Protein AF-A0A914D9V4-F1 (afdb_monomer)

pLDDT: mean 85.48, std 12.72, range [41.47, 98.19]

Organism: NCBI:txid290746

Foldseek 3Di:
DDPPPQDPVNVQVVQLVCVVVVQWDWDAPDDDNGDDPVTDIDGDDPPLQQALLADDDQDAAPDELQVLLVQLLVLLVVVQVQAADPQQLDGNLVSQPPDPSNVVNSNSLNCQLHHDLPPDDLQSLLLVLLSCLQVLLSVLCSVVNDDPDPVSLVCQQPRHWGRGSNDTDGSCCSVCPAQQLQHDDVPRPHTSDDPPRPCNVRHNHNHDPCSQLRHDPSDSPGHRHHHGDSDDDPDPDDPDDDDPPDD

InterPro domains:
  IPR006869 Domain of unknown function DUF547 [PF04784] (119-229)

Solvent-accessible surface area (backbone atoms only — not comparable to full-atom values): 14583 Å² total; per-residue (Å²): 134,86,78,81,78,74,50,69,70,57,52,50,51,52,47,32,52,35,44,77,69,58,40,32,48,82,68,38,95,75,81,70,98,66,68,57,90,95,54,47,66,47,74,52,64,92,80,44,82,62,31,81,33,64,85,52,82,91,47,79,58,71,34,59,52,68,64,48,41,54,53,48,35,55,40,51,48,58,33,46,74,71,29,38,43,96,79,27,70,47,72,49,63,85,61,47,86,84,30,68,43,49,54,50,42,60,59,53,47,16,52,35,28,14,24,38,68,86,87,62,56,69,55,57,49,51,26,42,52,48,41,49,47,41,49,47,49,51,52,48,36,63,76,74,41,79,68,88,43,73,65,52,44,48,43,53,34,67,50,36,31,37,40,45,50,76,38,81,38,22,55,44,39,45,49,29,18,27,44,40,35,40,36,61,50,93,90,50,95,56,47,67,60,60,98,86,40,87,63,62,87,66,33,33,78,90,21,53,90,62,47,73,61,58,44,48,80,89,48,99,84,42,34,48,65,69,76,49,66,75,72,79,76,82,73,82,78,76,80,74,75,76,78,78,81,88,126

Structure (mmCIF, N/CA/C/O backbone):
data_AF-A0A914D9V4-F1
#
_entry.id   AF-A0A914D9V4-F1
#
loop_
_atom_site.group_PDB
_atom_site.id
_atom_site.type_symbol
_atom_site.label_atom_id
_atom_site.label_alt_id
_atom_site.label_comp_id
_atom_site.label_asym_id
_atom_site.label_entity_id
_atom_site.label_seq_id
_atom_site.pdbx_PDB_ins_code
_atom_site.Cartn_x
_atom_site.Cartn_y
_atom_site.Cartn_z
_atom_site.occupancy
_atom_site.B_iso_or_equiv
_atom_site.auth_seq_id
_atom_site.auth_comp_id
_atom_site.auth_asym_id
_atom_site.auth_atom_id
_atom_site.pdbx_PDB_model_num
ATOM 1 N N . MET A 1 1 ? 36.143 -26.764 -0.585 1.00 41.47 1 MET A N 1
ATOM 2 C CA . MET A 1 1 ? 34.964 -26.845 -1.477 1.00 41.47 1 MET A CA 1
ATOM 3 C C . MET A 1 1 ? 35.461 -27.094 -2.889 1.00 41.47 1 MET A C 1
ATOM 5 O O . MET A 1 1 ? 36.208 -26.269 -3.391 1.00 41.47 1 MET A O 1
ATOM 9 N N . LYS A 1 2 ? 35.140 -28.241 -3.498 1.00 44.94 2 LYS A N 1
ATOM 10 C CA . LYS A 1 2 ? 35.404 -28.461 -4.927 1.00 44.94 2 LYS A CA 1
ATOM 11 C C . LYS A 1 2 ? 34.352 -27.669 -5.705 1.00 44.94 2 LYS A C 1
ATOM 13 O O . LYS A 1 2 ? 33.172 -27.979 -5.591 1.00 44.94 2 LYS A O 1
ATOM 18 N N . GLU A 1 3 ? 34.763 -26.636 -6.434 1.00 50.06 3 GLU A N 1
ATOM 19 C CA . GLU A 1 3 ? 33.900 -25.993 -7.426 1.00 50.06 3 GLU A CA 1
ATOM 20 C C . GLU A 1 3 ? 33.533 -27.038 -8.481 1.00 50.06 3 GLU A C 1
ATOM 22 O O . GLU A 1 3 ? 34.400 -27.528 -9.209 1.00 50.06 3 GLU A O 1
ATOM 27 N N . ASN A 1 4 ? 32.254 -27.407 -8.553 1.00 57.06 4 ASN A N 1
ATOM 28 C CA . ASN A 1 4 ? 31.741 -28.156 -9.693 1.00 57.06 4 ASN A CA 1
ATOM 29 C C . ASN A 1 4 ? 31.801 -27.227 -10.909 1.00 57.06 4 ASN A C 1
ATOM 31 O O . ASN A 1 4 ? 30.900 -26.423 -11.138 1.00 57.06 4 ASN A O 1
ATOM 35 N N . LYS A 1 5 ? 32.895 -27.310 -11.669 1.00 63.72 5 LYS A N 1
ATOM 36 C CA . LYS A 1 5 ? 33.044 -26.618 -12.950 1.00 63.72 5 LYS A CA 1
ATOM 37 C C . LYS A 1 5 ? 32.107 -27.275 -13.959 1.00 63.72 5 LYS A C 1
ATOM 39 O O . LYS A 1 5 ? 32.484 -28.236 -14.627 1.00 63.72 5 LYS A O 1
ATOM 44 N N . VAL A 1 6 ? 30.875 -26.779 -14.036 1.00 72.19 6 VAL A N 1
ATOM 45 C CA . VAL A 1 6 ? 29.954 -27.112 -15.127 1.00 72.19 6 VAL A CA 1
ATOM 46 C C . VAL A 1 6 ? 30.625 -26.674 -16.426 1.00 72.19 6 VAL A C 1
ATOM 48 O O . VAL A 1 6 ? 31.063 -25.528 -16.547 1.00 72.19 6 VAL A O 1
ATOM 51 N N . LYS A 1 7 ? 30.781 -27.592 -17.383 1.00 85.06 7 LYS A N 1
ATOM 52 C CA . LYS A 1 7 ? 31.382 -27.248 -18.673 1.00 85.06 7 LYS A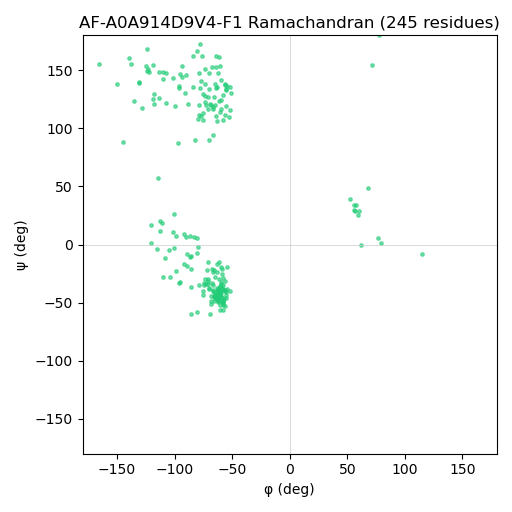 CA 1
ATOM 53 C C . LYS A 1 7 ? 30.407 -26.361 -19.440 1.00 85.06 7 LYS A C 1
ATOM 55 O O . LYS A 1 7 ? 29.198 -26.545 -19.353 1.00 85.06 7 LYS A O 1
ATOM 60 N N . HIS A 1 8 ? 30.931 -25.437 -20.241 1.00 82.25 8 HIS A N 1
ATOM 61 C CA . HIS A 1 8 ? 30.112 -24.510 -21.029 1.00 82.25 8 HIS A CA 1
ATOM 62 C C . HIS A 1 8 ? 29.042 -25.231 -21.873 1.00 82.25 8 HIS A C 1
ATOM 64 O O . HIS A 1 8 ? 27.900 -24.795 -21.925 1.00 82.25 8 HIS A O 1
ATOM 70 N N . ALA A 1 9 ? 29.381 -26.377 -22.475 1.00 84.62 9 ALA A N 1
ATOM 71 C CA . ALA A 1 9 ? 28.431 -27.186 -23.243 1.00 84.62 9 ALA A CA 1
ATOM 72 C C . ALA A 1 9 ? 27.261 -27.714 -22.391 1.00 84.62 9 ALA A C 1
ATOM 74 O O . ALA A 1 9 ? 26.115 -27.692 -22.836 1.00 84.62 9 ALA A O 1
ATOM 75 N N . ASP A 1 10 ? 27.539 -28.126 -21.153 1.00 87.50 10 ASP A N 1
ATOM 76 C CA . ASP A 1 10 ? 26.520 -28.614 -20.222 1.00 87.50 10 ASP A CA 1
ATOM 77 C C . ASP A 1 10 ? 25.612 -27.463 -19.762 1.00 87.50 10 ASP A C 1
ATOM 79 O O . ASP A 1 10 ? 24.398 -27.632 -19.669 1.00 87.50 10 ASP A O 1
ATOM 83 N N . ALA A 1 11 ? 26.179 -26.268 -19.550 1.00 84.81 11 ALA A N 1
ATOM 84 C CA . ALA A 1 11 ? 25.421 -25.061 -19.221 1.00 84.81 11 ALA A CA 1
ATOM 85 C C . ALA A 1 11 ? 24.513 -24.606 -20.379 1.00 84.81 11 ALA A C 1
ATOM 87 O O . ALA A 1 11 ? 23.362 -24.251 -20.145 1.00 84.81 11 ALA A O 1
ATOM 88 N N . MET A 1 12 ? 24.992 -24.676 -21.627 1.00 89.69 12 MET A N 1
ATOM 89 C CA . MET A 1 12 ? 24.183 -24.372 -22.817 1.00 89.69 12 MET A CA 1
ATOM 90 C C . MET A 1 12 ? 23.023 -25.354 -22.979 1.00 89.69 12 MET A C 1
ATOM 92 O O . MET A 1 12 ? 21.897 -24.939 -23.249 1.00 89.69 12 MET A O 1
ATOM 96 N N . LYS A 1 13 ? 23.278 -26.652 -22.769 1.00 90.81 13 LYS A N 1
ATOM 97 C CA . LYS A 1 13 ? 22.237 -27.685 -22.805 1.00 90.81 13 LYS A CA 1
ATOM 98 C C . LYS A 1 13 ? 21.202 -27.471 -21.702 1.00 90.81 13 LYS A C 1
ATOM 100 O O . LYS A 1 13 ? 20.009 -27.536 -21.969 1.00 90.81 13 LYS A O 1
ATOM 105 N N . MET A 1 14 ? 21.649 -27.161 -20.486 1.00 87.50 14 MET A N 1
ATOM 106 C CA . MET A 1 14 ? 20.758 -26.847 -19.370 1.00 87.50 14 MET A CA 1
ATOM 107 C C . MET A 1 14 ? 19.909 -25.602 -19.661 1.00 87.50 14 MET A C 1
ATOM 109 O O . MET A 1 14 ? 18.705 -25.631 -19.439 1.00 87.50 14 MET A O 1
ATOM 113 N N . GLY A 1 15 ? 20.502 -24.540 -20.214 1.00 87.31 15 GLY A N 1
ATOM 114 C CA . GLY A 1 15 ? 19.773 -23.343 -20.639 1.00 87.31 15 GLY A CA 1
ATOM 115 C C . GLY A 1 15 ? 18.709 -23.642 -21.699 1.00 87.31 15 GLY A C 1
ATOM 116 O O . GLY A 1 15 ? 17.587 -23.155 -21.588 1.00 87.31 15 GLY A O 1
ATOM 117 N N . GLN A 1 16 ? 19.023 -24.503 -22.674 1.00 91.00 16 GLN A N 1
ATOM 118 C CA . GLN A 1 16 ? 18.049 -24.970 -23.664 1.00 91.00 16 GLN A CA 1
ATOM 119 C C . GLN A 1 16 ? 16.906 -25.750 -23.010 1.00 91.00 16 GLN A C 1
ATOM 121 O O . GLN A 1 16 ? 15.745 -25.432 -23.242 1.00 91.00 16 GLN A O 1
ATOM 126 N N . GLU A 1 17 ? 17.218 -26.712 -22.138 1.00 88.75 17 GLU A N 1
ATOM 127 C CA . GLU A 1 17 ? 16.202 -27.490 -21.423 1.00 88.75 17 GLU A CA 1
ATOM 128 C C . GLU A 1 17 ? 15.288 -26.602 -20.561 1.00 88.75 17 GLU A C 1
ATOM 130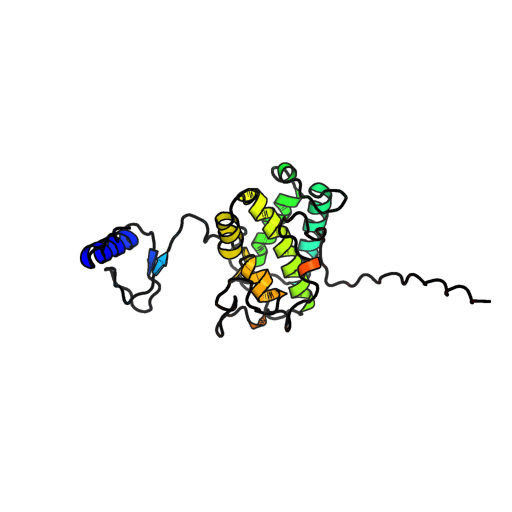 O O . GLU A 1 17 ? 14.107 -26.908 -20.411 1.00 88.75 17 GLU A O 1
ATOM 135 N N . PHE A 1 18 ? 15.803 -25.499 -20.007 1.00 83.56 18 PHE A N 1
ATOM 136 C CA . PHE A 1 18 ? 15.014 -24.515 -19.258 1.00 83.56 18 PHE A CA 1
ATOM 137 C C . PHE A 1 18 ? 14.010 -23.765 -20.141 1.00 83.56 18 PHE A C 1
ATOM 139 O O . PHE A 1 18 ? 12.875 -23.549 -19.711 1.00 83.56 18 PHE A O 1
ATOM 146 N N . ILE A 1 19 ? 14.402 -23.393 -21.365 1.00 81.94 19 ILE A N 1
ATOM 147 C CA . ILE A 1 19 ? 13.487 -22.786 -22.342 1.00 81.94 19 ILE A CA 1
ATOM 148 C C . ILE A 1 19 ? 12.452 -23.818 -22.800 1.00 81.94 19 ILE A C 1
ATOM 150 O O . ILE A 1 19 ? 11.257 -23.539 -22.753 1.00 81.94 19 ILE A O 1
ATOM 154 N N . ASP A 1 20 ? 12.889 -25.020 -23.184 1.00 81.38 20 ASP A N 1
ATOM 155 C CA . ASP A 1 20 ? 12.013 -26.073 -23.715 1.00 81.38 20 ASP A CA 1
ATOM 156 C C . ASP A 1 20 ? 10.948 -26.490 -22.689 1.00 81.38 20 ASP A C 1
ATOM 158 O O . ASP A 1 20 ? 9.787 -26.727 -23.028 1.00 81.38 20 ASP A O 1
ATOM 162 N N . LYS A 1 21 ? 11.316 -26.523 -21.403 1.00 78.69 21 LYS A N 1
ATOM 163 C CA . LYS A 1 21 ? 10.403 -26.807 -20.284 1.00 78.69 21 LYS A CA 1
ATOM 164 C C . LYS A 1 21 ? 9.607 -25.587 -19.808 1.00 78.69 21 LYS A C 1
ATOM 166 O O . LYS A 1 21 ? 8.887 -25.698 -18.824 1.00 78.69 21 LYS A O 1
ATOM 171 N N . HIS A 1 22 ? 9.704 -24.451 -20.500 1.00 72.12 22 HIS A N 1
ATOM 172 C CA . HIS A 1 22 ? 8.958 -23.223 -20.213 1.00 72.12 22 HIS A CA 1
ATOM 173 C C . HIS A 1 22 ? 9.225 -22.642 -18.809 1.00 72.12 22 HIS A C 1
ATOM 175 O O . HIS A 1 22 ? 8.381 -21.949 -18.248 1.00 72.12 22 HIS A O 1
ATOM 181 N N . PHE A 1 23 ? 10.417 -22.869 -18.247 1.00 71.44 23 PHE A N 1
ATOM 182 C CA . PHE A 1 23 ? 10.849 -22.232 -16.995 1.00 71.44 23 PHE A CA 1
ATOM 183 C C . PHE A 1 23 ? 11.366 -20.805 -17.201 1.00 71.44 23 PHE A C 1
ATOM 185 O O . PHE A 1 23 ? 11.659 -20.110 -16.229 1.00 71.44 23 PHE A O 1
ATOM 192 N N . ALA A 1 24 ? 11.517 -20.352 -18.447 1.00 72.56 24 ALA A N 1
ATOM 193 C CA . ALA A 1 24 ? 11.932 -18.995 -18.764 1.00 72.56 24 ALA A CA 1
ATOM 194 C C . ALA A 1 24 ? 11.343 -18.525 -20.101 1.00 72.56 24 ALA A C 1
ATOM 196 O O . ALA A 1 24 ? 11.352 -19.265 -21.082 1.00 72.56 24 ALA A O 1
ATOM 197 N N . LEU A 1 25 ? 10.872 -17.278 -20.153 1.00 78.50 25 LEU A N 1
ATOM 198 C CA . LEU A 1 25 ? 10.418 -16.618 -21.374 1.00 78.50 25 LEU A CA 1
ATOM 199 C C . LEU A 1 25 ? 11.539 -15.757 -21.952 1.00 78.50 25 LEU A C 1
ATOM 201 O O . LEU A 1 25 ? 12.168 -14.988 -21.228 1.00 78.50 25 LEU A O 1
ATOM 205 N N . GLN A 1 26 ? 11.759 -15.834 -23.259 1.00 84.25 26 GLN A N 1
ATOM 206 C CA . GLN A 1 26 ? 12.696 -14.952 -23.945 1.00 84.25 26 GLN A CA 1
ATOM 207 C C . GLN A 1 26 ? 12.141 -13.520 -24.018 1.00 84.25 26 GLN A C 1
ATOM 209 O O . GLN A 1 26 ? 11.026 -13.306 -24.483 1.00 84.25 26 GLN A O 1
ATOM 214 N N . THR A 1 27 ? 12.919 -12.538 -23.559 1.00 80.06 27 THR A N 1
ATOM 215 C CA . THR A 1 27 ? 12.523 -11.116 -23.497 1.00 80.06 27 THR A CA 1
ATOM 216 C C . THR A 1 27 ? 13.440 -10.193 -24.304 1.00 80.06 27 THR A C 1
ATOM 218 O O . THR A 1 27 ? 13.238 -8.978 -24.332 1.00 80.06 27 THR A O 1
ATOM 221 N N . SER A 1 28 ? 14.454 -10.744 -24.977 1.00 83.31 28 SER A N 1
ATOM 222 C CA . SER A 1 28 ? 15.335 -9.994 -25.875 1.00 83.31 28 SER A CA 1
ATOM 223 C C . SER A 1 28 ? 14.609 -9.495 -27.129 1.00 83.31 28 SER A C 1
ATOM 225 O O . SER A 1 28 ? 13.679 -10.122 -27.620 1.00 83.31 28 SER A O 1
ATOM 227 N N . ARG A 1 29 ? 15.091 -8.384 -27.708 1.00 77.12 29 ARG A N 1
ATOM 228 C CA . ARG A 1 29 ? 14.582 -7.839 -28.983 1.00 77.12 29 ARG A CA 1
ATOM 229 C C . ARG A 1 29 ? 14.650 -8.865 -30.122 1.00 77.12 29 ARG A C 1
ATOM 231 O O . ARG A 1 29 ? 13.728 -8.958 -30.927 1.00 77.12 29 ARG A O 1
ATOM 238 N N . GLU A 1 30 ? 15.734 -9.634 -30.170 1.00 77.19 30 GLU A N 1
ATOM 239 C CA . GLU A 1 30 ? 15.903 -10.747 -31.103 1.00 77.19 30 GLU A CA 1
ATOM 240 C C . GLU A 1 30 ? 15.395 -12.049 -30.483 1.00 77.19 30 GLU A C 1
ATOM 242 O O . GLU A 1 30 ? 15.761 -12.390 -29.355 1.00 77.19 30 GLU A O 1
ATOM 247 N N . HIS A 1 31 ? 14.567 -12.775 -31.235 1.00 77.06 31 HIS A N 1
ATOM 248 C CA . HIS A 1 31 ? 13.974 -14.047 -30.828 1.00 77.06 31 HIS A CA 1
ATOM 249 C C . HIS A 1 31 ? 14.622 -15.199 -31.592 1.00 77.06 31 HIS A C 1
ATOM 251 O O . HIS A 1 31 ? 15.024 -15.037 -32.744 1.00 77.06 31 HIS A O 1
ATOM 257 N N . GLY A 1 32 ? 14.738 -16.370 -30.969 1.00 81.75 32 GLY A N 1
ATOM 258 C CA . GLY A 1 32 ? 15.275 -17.530 -31.667 1.00 81.75 32 GLY A CA 1
ATOM 259 C C . GLY A 1 32 ? 15.017 -18.839 -30.929 1.00 81.75 32 GLY A C 1
ATOM 260 O O . GLY A 1 32 ? 14.868 -18.828 -29.713 1.00 81.75 32 GLY A O 1
ATOM 261 N N . PRO A 1 33 ? 14.998 -19.968 -31.655 1.00 80.62 33 PRO A N 1
ATOM 262 C CA . PRO A 1 33 ? 14.585 -21.259 -31.101 1.00 80.62 33 PRO A CA 1
ATOM 263 C C . PRO A 1 33 ? 15.606 -21.869 -30.129 1.00 80.62 33 PRO A C 1
ATOM 265 O O . PRO A 1 33 ? 15.249 -22.705 -29.307 1.00 80.62 33 PRO A O 1
ATOM 268 N N . ALA A 1 34 ? 16.875 -21.459 -30.217 1.00 86.69 34 ALA A N 1
ATOM 269 C CA . ALA A 1 34 ? 17.943 -21.969 -29.364 1.00 86.69 34 ALA A CA 1
ATOM 270 C C . ALA A 1 34 ? 18.294 -20.999 -28.226 1.00 86.69 34 ALA A C 1
ATOM 272 O O . ALA A 1 34 ? 18.353 -19.787 -28.454 1.00 86.69 34 ALA A O 1
ATOM 273 N N . PHE A 1 35 ? 18.608 -21.530 -27.044 1.00 87.88 35 PHE A N 1
ATOM 274 C CA . PHE A 1 35 ? 19.213 -20.796 -25.940 1.00 87.88 35 PHE A CA 1
ATOM 275 C C . PHE A 1 35 ? 20.534 -20.177 -26.396 1.00 87.88 35 PHE A C 1
ATOM 277 O O . PHE A 1 35 ? 21.417 -20.834 -26.947 1.00 87.88 35 PHE A O 1
ATOM 284 N N . SER A 1 36 ? 20.662 -18.885 -26.141 1.00 89.19 36 SER A N 1
ATOM 285 C CA . SER A 1 36 ? 21.885 -18.114 -26.329 1.00 89.19 36 SER A CA 1
ATOM 286 C C . SER A 1 36 ? 22.168 -17.297 -25.078 1.00 89.19 36 SER A C 1
ATOM 288 O O . SER A 1 36 ? 21.245 -16.731 -24.489 1.00 89.19 36 SER A O 1
ATOM 290 N N . VAL A 1 37 ? 23.449 -17.231 -24.714 1.00 86.69 37 VAL A N 1
ATOM 291 C CA . VAL A 1 37 ? 23.979 -16.443 -23.592 1.00 86.69 37 VAL A CA 1
ATOM 292 C C . VAL A 1 37 ? 23.872 -14.935 -23.815 1.00 86.69 37 VAL A C 1
ATOM 294 O O . VAL A 1 37 ? 23.842 -14.184 -22.846 1.00 86.69 37 VAL A O 1
ATOM 297 N N . ASP A 1 38 ? 23.746 -14.492 -25.066 1.00 87.25 38 ASP A N 1
ATOM 298 C CA . ASP A 1 38 ? 23.669 -13.071 -25.430 1.00 87.25 38 ASP A CA 1
ATOM 299 C C . ASP A 1 38 ? 22.234 -12.521 -25.371 1.00 87.25 38 ASP A C 1
ATOM 301 O O . ASP A 1 38 ? 21.953 -11.404 -25.809 1.00 87.25 38 ASP A O 1
ATOM 305 N N . ARG A 1 39 ? 21.291 -13.321 -24.865 1.00 87.75 39 ARG A N 1
ATOM 306 C CA . ARG A 1 39 ? 19.863 -13.008 -24.844 1.00 87.75 39 ARG A CA 1
ATOM 307 C C . ARG A 1 39 ? 19.328 -12.940 -23.423 1.00 87.75 39 ARG A C 1
ATOM 309 O O . ARG A 1 39 ? 19.844 -13.570 -22.504 1.00 87.75 39 ARG A O 1
ATOM 316 N N . TYR A 1 40 ? 18.250 -12.182 -23.266 1.00 84.00 40 TYR A N 1
ATOM 317 C CA . TYR A 1 40 ? 17.579 -11.996 -21.989 1.00 84.00 40 TYR A CA 1
ATOM 318 C C . TYR A 1 40 ? 16.407 -12.959 -21.856 1.00 84.00 40 TYR A C 1
ATOM 320 O O . TYR A 1 40 ? 15.619 -13.126 -22.791 1.00 84.00 40 TYR A O 1
ATOM 328 N N . TYR A 1 41 ? 16.296 -13.559 -20.674 1.00 83.88 41 TYR A N 1
ATOM 329 C CA . TYR A 1 41 ? 15.203 -14.447 -20.314 1.00 83.88 41 TYR A CA 1
ATOM 330 C C . TYR A 1 41 ? 14.640 -14.038 -18.960 1.00 83.88 41 TYR A C 1
ATOM 332 O O . TYR A 1 41 ? 15.381 -13.708 -18.034 1.00 83.88 41 TYR A O 1
ATOM 340 N N . GLN A 1 42 ? 13.322 -14.074 -18.847 1.00 78.06 42 GLN A N 1
ATOM 341 C CA . GLN A 1 42 ? 12.604 -13.898 -17.600 1.00 78.06 42 GLN A CA 1
ATOM 342 C C . GLN A 1 42 ? 12.219 -15.272 -17.062 1.00 78.06 42 GLN A C 1
ATOM 344 O O . GLN A 1 42 ? 11.483 -15.998 -17.725 1.00 78.06 42 GLN A O 1
ATOM 349 N N . LEU A 1 43 ? 12.700 -15.626 -15.870 1.00 76.94 43 LEU A N 1
ATOM 350 C CA . LEU A 1 43 ? 12.324 -16.876 -15.211 1.00 76.94 43 LEU A CA 1
ATOM 351 C C . LEU A 1 43 ? 10.828 -16.878 -14.874 1.00 76.94 43 LEU A C 1
ATOM 353 O O . LEU A 1 43 ? 10.289 -15.901 -14.350 1.00 76.94 43 LEU A O 1
ATOM 357 N N . ILE A 1 44 ? 10.180 -17.996 -15.175 1.00 58.62 44 ILE A N 1
ATOM 358 C CA . ILE A 1 44 ? 8.805 -18.306 -14.812 1.00 58.62 44 ILE A CA 1
ATOM 359 C C . ILE A 1 44 ? 8.895 -19.169 -13.550 1.00 58.62 44 ILE A C 1
ATOM 361 O O . ILE A 1 44 ? 8.997 -20.390 -13.616 1.00 58.62 44 ILE A O 1
ATOM 365 N N . GLU A 1 45 ? 8.945 -18.522 -12.385 1.00 55.72 45 GLU A N 1
ATOM 366 C CA . GLU A 1 45 ? 8.732 -19.213 -11.109 1.00 55.72 45 GLU A CA 1
ATOM 367 C C . GLU A 1 45 ? 7.238 -19.533 -10.963 1.00 55.72 45 GLU A C 1
ATOM 369 O O . GLU A 1 45 ? 6.401 -18.680 -11.277 1.00 55.72 45 GLU A O 1
ATOM 374 N N . GLU A 1 46 ? 6.905 -20.739 -10.483 1.00 49.59 46 GLU A N 1
ATOM 375 C CA . GLU A 1 46 ? 5.529 -21.114 -10.142 1.00 49.59 46 GLU A CA 1
ATOM 376 C C . GLU A 1 46 ? 4.918 -20.066 -9.189 1.00 49.59 46 GLU A C 1
ATOM 378 O O . GLU A 1 46 ? 5.322 -19.893 -8.041 1.00 49.59 46 GLU A O 1
ATOM 383 N N . ASP A 1 47 ? 3.968 -19.324 -9.755 1.00 48.41 47 ASP A N 1
ATOM 384 C CA . ASP A 1 47 ? 2.889 -18.552 -9.140 1.00 48.41 47 ASP A CA 1
ATOM 385 C C . ASP A 1 47 ? 3.219 -17.444 -8.115 1.00 48.41 47 ASP A C 1
ATOM 387 O O . ASP A 1 47 ? 2.457 -17.161 -7.190 1.00 48.41 47 ASP A O 1
ATOM 391 N N . HIS A 1 48 ? 4.345 -16.744 -8.287 1.00 51.44 48 HIS A N 1
ATOM 392 C CA . HIS A 1 48 ? 4.638 -15.504 -7.535 1.00 51.44 48 HIS A CA 1
ATOM 393 C C . HIS A 1 48 ? 4.732 -14.243 -8.407 1.00 51.44 48 HIS A C 1
ATOM 395 O O . HIS A 1 48 ? 4.867 -13.130 -7.897 1.00 51.44 48 HIS A O 1
ATOM 401 N N . THR A 1 49 ? 4.617 -14.392 -9.729 1.00 58.09 49 THR A N 1
ATOM 402 C CA . THR A 1 49 ? 4.489 -13.258 -10.659 1.00 58.09 49 THR A CA 1
ATOM 403 C C . THR A 1 49 ? 3.043 -12.792 -10.810 1.00 58.09 49 THR A C 1
ATOM 405 O O . THR A 1 49 ? 2.811 -11.642 -11.195 1.00 58.09 49 THR A O 1
ATOM 408 N N . ILE A 1 50 ? 2.068 -13.649 -10.479 1.00 82.94 50 ILE A N 1
ATOM 409 C CA . ILE A 1 50 ? 0.658 -13.276 -10.488 1.00 82.94 50 ILE A CA 1
ATOM 410 C C . ILE A 1 50 ? 0.405 -12.355 -9.287 1.00 82.94 50 ILE A C 1
ATOM 412 O O . ILE A 1 50 ? 0.648 -12.739 -8.141 1.00 82.94 50 ILE A O 1
ATOM 416 N N . PRO A 1 51 ? -0.052 -11.112 -9.513 1.00 91.19 51 PRO A N 1
ATOM 417 C CA . PRO A 1 51 ? -0.345 -10.207 -8.418 1.00 91.19 51 PRO A CA 1
ATOM 418 C C . PRO A 1 51 ? -1.503 -10.763 -7.585 1.00 91.19 51 PRO A C 1
ATOM 420 O O . PRO A 1 51 ? -2.511 -11.194 -8.134 1.00 91.19 51 PRO A O 1
ATOM 423 N N . LEU A 1 52 ? -1.411 -10.686 -6.260 1.00 93.69 52 LEU A N 1
ATOM 424 C CA . LEU A 1 52 ? -2.413 -11.232 -5.332 1.00 93.69 52 LEU A CA 1
ATOM 425 C C . LEU A 1 52 ? -3.820 -10.625 -5.504 1.00 93.69 52 LEU A C 1
ATOM 427 O O . LEU A 1 52 ? -4.807 -11.202 -5.062 1.00 93.69 52 LEU A O 1
ATOM 431 N N . ASN A 1 53 ? -3.931 -9.452 -6.131 1.00 95.06 53 ASN A N 1
ATOM 432 C CA . ASN A 1 53 ? -5.202 -8.818 -6.487 1.00 95.06 53 ASN A CA 1
ATOM 433 C C . ASN A 1 53 ? -5.580 -9.010 -7.970 1.00 95.06 53 ASN A C 1
ATOM 435 O O . ASN A 1 53 ? -6.283 -8.176 -8.542 1.00 95.06 53 ASN A O 1
ATOM 439 N N . HIS A 1 54 ? -5.107 -10.075 -8.620 1.00 89.12 54 HIS A N 1
ATOM 440 C CA . HIS A 1 54 ? -5.506 -10.407 -9.987 1.00 89.12 54 HIS A CA 1
ATOM 441 C C . HIS A 1 54 ? -7.021 -10.675 -10.107 1.00 89.12 54 HIS A C 1
ATOM 443 O O . HIS A 1 54 ? -7.728 -10.945 -9.135 1.00 89.12 54 HIS A O 1
ATOM 449 N N . GLY A 1 55 ? -7.536 -10.608 -11.339 1.00 81.56 55 GLY A N 1
ATOM 450 C CA . GLY A 1 55 ? -8.918 -10.987 -11.662 1.00 81.56 55 GLY A CA 1
ATOM 451 C C . GLY A 1 55 ? -9.819 -9.848 -12.142 1.00 81.56 55 GLY A C 1
ATOM 452 O O . GLY A 1 55 ? -10.917 -10.117 -12.626 1.00 81.56 55 GLY A O 1
ATOM 453 N N . ALA A 1 56 ? -9.376 -8.589 -12.085 1.00 79.12 56 ALA A N 1
ATOM 454 C CA . ALA A 1 56 ? -10.046 -7.518 -12.822 1.00 79.12 56 ALA A CA 1
ATOM 455 C C . ALA A 1 56 ? -9.689 -7.576 -14.315 1.00 79.12 56 ALA A C 1
ATOM 457 O O . ALA A 1 56 ? -8.535 -7.794 -14.686 1.00 79.12 56 ALA A O 1
ATOM 458 N N . LYS A 1 57 ? -10.671 -7.313 -15.188 1.00 80.44 57 LYS A N 1
ATOM 459 C CA . LYS A 1 57 ? -10.390 -7.043 -16.605 1.00 80.44 57 LYS A CA 1
ATOM 460 C C . LYS A 1 57 ? -9.610 -5.732 -16.698 1.00 80.44 57 LYS A C 1
ATOM 462 O O . LYS A 1 57 ? -10.069 -4.718 -16.168 1.00 80.44 57 LYS A O 1
ATOM 467 N N . HIS A 1 58 ? -8.460 -5.752 -17.368 1.00 77.19 58 HIS A N 1
ATOM 468 C CA . HIS A 1 58 ? -7.643 -4.554 -17.530 1.00 77.19 58 HIS A CA 1
ATOM 469 C C . HIS A 1 58 ? -8.385 -3.507 -18.373 1.00 77.19 58 HIS A C 1
ATOM 471 O O . HIS A 1 58 ? -8.790 -3.769 -19.506 1.00 77.19 58 HIS A O 1
ATOM 477 N N . ARG A 1 59 ? -8.609 -2.340 -17.773 1.00 82.75 59 ARG A N 1
ATOM 478 C CA . ARG A 1 59 ? -9.264 -1.160 -18.341 1.00 82.75 59 ARG A CA 1
ATOM 479 C C . ARG A 1 59 ? -8.563 0.072 -17.759 1.00 82.75 59 ARG A C 1
ATOM 481 O O . ARG A 1 59 ? -8.965 0.536 -16.689 1.00 82.75 59 ARG A O 1
ATOM 488 N N . PRO A 1 60 ? -7.485 0.553 -18.394 1.00 77.62 60 PRO A N 1
ATOM 489 C CA . PRO A 1 60 ? -6.623 1.575 -17.810 1.00 77.62 60 PRO A CA 1
ATOM 490 C C . PRO A 1 60 ? -7.404 2.859 -17.507 1.00 77.62 60 PRO A C 1
ATOM 492 O O . PRO A 1 60 ? -8.272 3.251 -18.284 1.00 77.62 60 PRO A O 1
ATOM 495 N N . ASN A 1 61 ? -7.077 3.500 -16.383 1.00 82.00 61 ASN A N 1
ATOM 496 C CA . ASN A 1 61 ? -7.567 4.825 -15.981 1.00 82.00 61 A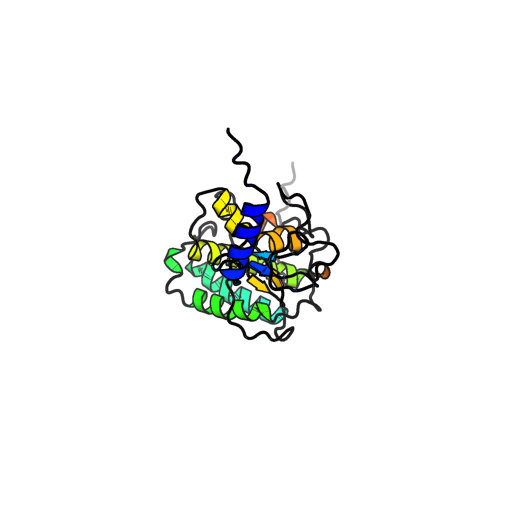SN A CA 1
ATOM 497 C C . ASN A 1 61 ? -9.100 4.963 -15.899 1.00 82.00 61 ASN A C 1
ATOM 499 O O . ASN A 1 61 ? -9.650 6.041 -16.104 1.00 82.00 61 ASN A O 1
ATOM 503 N N . THR A 1 62 ? -9.810 3.870 -15.611 1.00 86.94 62 THR A N 1
ATOM 504 C CA . THR A 1 62 ? -11.278 3.888 -15.480 1.00 86.94 62 THR A CA 1
ATOM 505 C C . THR A 1 62 ? -11.758 4.126 -14.052 1.00 86.94 62 THR A C 1
ATOM 507 O O . THR A 1 62 ? -12.921 4.469 -13.849 1.00 86.94 62 THR A O 1
ATOM 510 N N . VAL A 1 63 ? -10.884 3.959 -13.056 1.00 89.75 63 VAL A N 1
ATOM 511 C CA . VAL A 1 63 ? -11.220 4.121 -11.638 1.00 89.75 63 VAL A CA 1
ATOM 512 C C . VAL A 1 63 ? -10.587 5.402 -11.103 1.00 89.75 63 VAL A C 1
ATOM 514 O O . VAL A 1 63 ? -9.368 5.557 -11.123 1.00 89.75 63 VAL A O 1
ATOM 517 N N . GLN A 1 64 ? -11.421 6.304 -10.590 1.00 93.75 64 GLN A N 1
ATOM 518 C CA . GLN A 1 64 ? -10.975 7.554 -9.974 1.00 93.75 64 GLN A CA 1
ATOM 519 C C . GLN A 1 64 ? -10.394 7.298 -8.577 1.00 93.75 64 GLN A C 1
ATOM 521 O O . GLN A 1 64 ? -11.041 6.659 -7.740 1.00 93.75 64 GLN A O 1
ATOM 526 N N . ILE A 1 65 ? -9.189 7.820 -8.308 1.00 94.50 65 ILE A N 1
ATOM 527 C CA . ILE A 1 65 ? -8.460 7.570 -7.052 1.00 94.50 65 ILE A CA 1
ATOM 528 C C . ILE A 1 65 ? -9.234 8.033 -5.817 1.00 94.50 65 ILE A C 1
ATOM 530 O O . ILE A 1 65 ? -9.233 7.336 -4.805 1.00 94.50 65 ILE A O 1
ATOM 534 N N . HIS A 1 66 ? -9.919 9.174 -5.906 1.00 93.44 66 HIS A N 1
ATOM 535 C CA . HIS A 1 66 ? -10.627 9.776 -4.782 1.00 93.44 66 HIS A CA 1
ATOM 536 C C . HIS A 1 66 ? -11.707 8.833 -4.239 1.00 93.44 66 HIS A C 1
ATOM 538 O O . HIS A 1 66 ? -11.657 8.410 -3.085 1.00 93.44 66 HIS A O 1
ATOM 544 N N . HIS A 1 67 ? -12.618 8.412 -5.119 1.00 93.38 67 HIS A N 1
ATOM 545 C CA . HIS A 1 67 ? -13.700 7.494 -4.776 1.00 93.38 67 HIS A CA 1
ATOM 546 C C . HIS A 1 67 ? -13.176 6.122 -4.324 1.00 93.38 67 HIS A C 1
ATOM 548 O O . HIS A 1 67 ? -13.710 5.509 -3.393 1.00 93.38 67 HIS A O 1
ATOM 554 N N . PHE A 1 68 ? -12.098 5.641 -4.953 1.00 96.19 68 PHE A N 1
ATOM 555 C CA . PHE A 1 68 ? -11.459 4.396 -4.542 1.00 96.19 68 PHE A CA 1
ATOM 556 C C . PHE A 1 68 ? -10.881 4.493 -3.128 1.00 96.19 68 PHE A C 1
ATOM 558 O O . PHE A 1 68 ? -11.077 3.575 -2.338 1.00 96.19 68 PHE A O 1
ATOM 565 N N . ASN A 1 69 ? -10.213 5.597 -2.784 1.00 96.06 69 ASN A N 1
ATOM 566 C CA . ASN A 1 69 ? -9.656 5.829 -1.453 1.00 96.06 69 ASN A CA 1
ATOM 567 C C . ASN A 1 69 ? -10.735 5.851 -0.368 1.00 96.06 69 ASN A C 1
ATOM 569 O O . ASN A 1 69 ? -10.545 5.241 0.684 1.00 96.06 69 ASN A O 1
ATOM 573 N N . GLU A 1 70 ? -11.862 6.518 -0.614 1.00 95.12 70 GLU A N 1
ATOM 574 C CA . GLU A 1 70 ? -12.984 6.552 0.330 1.00 95.12 70 GLU A CA 1
ATOM 575 C C . GLU A 1 70 ? -13.560 5.153 0.560 1.00 95.12 70 GLU A C 1
ATOM 577 O O . GLU A 1 70 ? -13.645 4.694 1.701 1.00 95.12 70 GLU A O 1
ATOM 582 N N . THR A 1 71 ? -13.847 4.436 -0.529 1.00 96.62 71 THR A N 1
ATOM 583 C CA . THR A 1 71 ? -14.385 3.071 -0.473 1.00 96.62 71 THR A CA 1
ATOM 584 C C . THR A 1 71 ? -13.403 2.112 0.203 1.00 96.62 71 THR A C 1
ATOM 586 O O . THR A 1 71 ? -13.792 1.315 1.058 1.00 96.62 71 THR A O 1
ATOM 589 N N . LEU A 1 72 ? -12.112 2.203 -0.138 1.00 97.38 72 LEU A N 1
ATOM 590 C CA . LEU A 1 72 ? -11.050 1.402 0.469 1.00 97.38 72 LEU A CA 1
ATOM 591 C C . LEU A 1 72 ? -10.988 1.652 1.968 1.00 97.38 72 LEU A C 1
ATOM 593 O O . LEU A 1 72 ? -10.996 0.697 2.739 1.00 97.38 72 LEU A O 1
ATOM 597 N N . ARG A 1 73 ? -10.973 2.917 2.389 1.00 96.31 73 ARG A N 1
ATOM 598 C CA . ARG A 1 73 ? -10.938 3.283 3.804 1.00 96.31 73 ARG A CA 1
ATOM 599 C C . ARG A 1 73 ? -12.115 2.684 4.564 1.00 96.31 73 ARG A C 1
ATOM 601 O O . ARG A 1 73 ? -11.907 2.127 5.634 1.00 96.31 73 ARG A O 1
ATOM 608 N N . GLU A 1 74 ? -13.331 2.797 4.040 1.00 96.31 74 GLU A N 1
ATOM 609 C CA . GLU A 1 74 ? -14.531 2.290 4.713 1.00 96.31 74 GLU A CA 1
ATOM 610 C C . GLU A 1 74 ? -14.523 0.771 4.874 1.00 96.31 74 GLU A C 1
ATOM 612 O O . GLU A 1 74 ? -14.813 0.268 5.961 1.00 96.31 74 GLU A O 1
ATOM 617 N N . VAL A 1 75 ? -14.172 0.042 3.812 1.00 97.62 75 VAL A N 1
ATOM 618 C CA . VAL A 1 75 ? -14.083 -1.424 3.848 1.00 97.62 75 VAL A CA 1
ATOM 619 C C . VAL A 1 75 ? -12.978 -1.868 4.805 1.00 97.62 75 VAL A C 1
ATOM 621 O O . VAL A 1 75 ? -13.192 -2.751 5.631 1.00 97.62 75 VAL A O 1
ATOM 624 N N . VAL A 1 76 ? -11.807 -1.231 4.734 1.00 96.88 76 VAL A N 1
ATOM 625 C CA . VAL A 1 76 ? -10.664 -1.566 5.590 1.00 96.88 76 VAL A CA 1
ATOM 626 C C . VAL A 1 76 ? -10.943 -1.230 7.052 1.00 96.88 76 VAL A C 1
ATOM 628 O O . VAL A 1 76 ? -10.590 -2.021 7.919 1.00 96.88 76 VAL A O 1
ATOM 631 N N . GLN A 1 77 ? -11.610 -0.111 7.346 1.00 96.69 77 GLN A N 1
ATOM 632 C CA . GLN A 1 77 ? -11.955 0.253 8.720 1.00 96.69 77 GLN A CA 1
ATOM 633 C C . GLN A 1 77 ? -12.888 -0.786 9.349 1.00 96.69 77 GLN A C 1
ATOM 635 O O . GLN A 1 77 ? -12.594 -1.268 10.438 1.00 96.69 77 GLN A O 1
ATOM 640 N N . LYS A 1 78 ? -13.957 -1.182 8.644 1.00 97.44 78 LYS A N 1
ATOM 641 C CA . LYS A 1 78 ? -14.891 -2.214 9.127 1.00 97.44 78 LYS A CA 1
ATOM 642 C C . LYS A 1 78 ? -14.195 -3.553 9.344 1.00 97.44 78 LYS A C 1
ATOM 644 O O . LYS A 1 78 ? -14.434 -4.210 10.347 1.00 97.44 78 LYS A O 1
ATOM 649 N N . LEU A 1 79 ? -13.304 -3.932 8.429 1.00 97.50 79 LEU A N 1
ATOM 650 C CA . LEU A 1 79 ? -12.505 -5.140 8.584 1.00 97.50 79 LEU A CA 1
ATOM 651 C C . LEU A 1 79 ? -11.595 -5.056 9.819 1.00 97.50 79 LEU A C 1
ATOM 653 O O . LEU A 1 79 ? -11.542 -5.994 10.607 1.00 97.50 79 LEU A O 1
ATOM 657 N N . TYR A 1 80 ? -10.898 -3.935 10.013 1.00 96.19 80 TYR A N 1
ATOM 658 C CA . TYR A 1 80 ? -10.020 -3.723 11.165 1.00 96.19 80 TYR A CA 1
ATOM 659 C C . TYR A 1 80 ? -10.749 -3.783 12.503 1.00 96.19 80 TYR A C 1
ATOM 661 O O . TYR A 1 80 ? -10.182 -4.314 13.455 1.00 96.19 80 TYR A O 1
ATOM 669 N N . ASP A 1 81 ? -11.991 -3.311 12.571 1.00 95.75 81 ASP A N 1
ATOM 670 C CA . ASP A 1 81 ? -12.812 -3.418 13.781 1.00 95.75 81 ASP A CA 1
ATOM 671 C C . ASP A 1 81 ? -13.108 -4.886 14.160 1.00 95.75 81 ASP A C 1
ATOM 673 O O . ASP A 1 81 ? -13.345 -5.186 15.328 1.00 95.75 81 ASP A O 1
ATOM 677 N N . GLU A 1 82 ? -13.046 -5.817 13.199 1.00 96.00 82 GLU A N 1
ATOM 678 C CA . GLU A 1 82 ? -13.293 -7.248 13.413 1.00 96.00 82 GLU A CA 1
ATOM 679 C C . GLU A 1 82 ? -12.000 -8.061 13.640 1.00 96.00 82 GLU A C 1
ATOM 681 O O . GLU A 1 82 ? -12.013 -9.042 14.391 1.00 96.00 82 GLU A O 1
ATOM 686 N N . ILE A 1 83 ? -10.878 -7.676 13.015 1.00 94.81 83 ILE A N 1
ATOM 687 C CA . ILE A 1 83 ? -9.653 -8.503 12.977 1.00 94.81 83 ILE A CA 1
ATOM 688 C C . ILE A 1 83 ? -8.492 -7.993 13.832 1.00 94.81 83 ILE A C 1
ATOM 690 O O . ILE A 1 83 ? -7.510 -8.717 13.983 1.00 94.81 83 ILE A O 1
ATOM 694 N N . LEU A 1 84 ? -8.545 -6.770 14.362 1.00 93.19 84 LEU A N 1
ATOM 695 C CA . LEU A 1 84 ? -7.456 -6.225 15.176 1.00 93.19 84 LEU A CA 1
ATOM 696 C C . LEU A 1 84 ? -7.676 -6.458 16.676 1.00 93.19 84 LEU A C 1
ATOM 698 O O . LEU A 1 84 ? -8.806 -6.552 17.153 1.00 93.19 84 LEU A O 1
ATOM 702 N N . SER A 1 85 ? -6.578 -6.510 17.432 1.00 91.38 85 SER A N 1
ATOM 703 C CA . SER A 1 85 ? -6.612 -6.332 18.889 1.00 91.38 85 SER A CA 1
ATOM 704 C C . SER A 1 85 ? -7.085 -4.927 19.270 1.00 91.38 85 SER A C 1
ATOM 706 O O . SER A 1 85 ? -7.017 -3.994 18.468 1.00 91.38 85 SER A O 1
ATOM 708 N N . GLU A 1 86 ? -7.513 -4.744 20.521 1.00 89.38 86 GLU A N 1
ATOM 709 C CA . GLU A 1 86 ? -7.977 -3.444 21.034 1.00 89.38 86 GLU A CA 1
ATOM 710 C C . GLU A 1 86 ? -6.927 -2.329 20.876 1.00 89.38 86 GLU A C 1
ATOM 712 O O . GLU A 1 86 ? -7.249 -1.201 20.499 1.00 89.38 86 GLU A O 1
ATOM 717 N N . ASP A 1 87 ? -5.648 -2.654 21.092 1.00 88.31 87 ASP A N 1
ATOM 718 C CA . ASP A 1 87 ? -4.517 -1.734 20.914 1.00 88.31 87 ASP A CA 1
ATOM 719 C C . ASP A 1 87 ? -4.071 -1.572 19.447 1.00 88.31 87 ASP A C 1
ATOM 721 O O . ASP A 1 87 ? -3.170 -0.778 19.150 1.00 88.31 87 ASP A O 1
ATOM 725 N N . LYS A 1 88 ? -4.713 -2.305 18.526 1.00 88.50 88 LYS A N 1
ATOM 726 C CA . LYS A 1 88 ? -4.479 -2.331 17.076 1.00 88.50 88 LYS A CA 1
ATOM 727 C C . LYS A 1 88 ? -3.064 -2.743 16.674 1.00 88.50 88 LYS A C 1
ATOM 729 O O . LYS A 1 88 ? -2.586 -2.348 15.608 1.00 88.50 88 LYS A O 1
ATOM 734 N N . ARG A 1 89 ? -2.370 -3.511 17.516 1.00 85.38 89 ARG A N 1
ATOM 735 C CA . ARG A 1 89 ? -1.005 -3.997 17.247 1.00 85.38 89 ARG A CA 1
ATOM 736 C C . ARG A 1 89 ? -0.958 -5.428 16.725 1.00 85.38 89 ARG A C 1
ATOM 738 O O . ARG A 1 89 ? 0.018 -5.785 16.070 1.00 85.38 89 ARG A O 1
ATOM 745 N N . LEU A 1 90 ? -1.988 -6.226 16.994 1.00 86.06 90 LEU A N 1
ATOM 746 C CA . LEU A 1 90 ? -2.093 -7.616 16.560 1.00 86.06 90 LEU A CA 1
ATOM 747 C C . LEU A 1 90 ? -3.232 -7.783 15.556 1.00 86.06 90 LEU A C 1
ATOM 749 O O . LEU A 1 90 ? -4.245 -7.088 15.630 1.00 86.06 90 LEU A O 1
ATOM 753 N N . VAL A 1 91 ? -3.052 -8.728 14.633 1.00 90.25 91 VAL A N 1
ATOM 754 C CA . VAL A 1 91 ? -4.056 -9.125 13.638 1.00 90.25 91 VAL A CA 1
ATOM 755 C C . VAL A 1 91 ? -4.415 -10.589 13.867 1.00 90.25 91 VAL A C 1
ATOM 757 O O . VAL A 1 91 ? -3.544 -11.455 13.793 1.00 90.25 91 VAL A O 1
ATOM 760 N N . TYR A 1 92 ? -5.689 -10.865 14.126 1.00 91.50 92 TYR A N 1
ATOM 761 C CA . TYR A 1 92 ? -6.245 -12.208 14.277 1.00 91.50 92 TYR A CA 1
ATOM 762 C C . TYR A 1 92 ? -6.538 -12.801 12.891 1.00 91.50 92 TYR A C 1
ATOM 764 O O . TYR A 1 92 ? -7.604 -12.582 12.316 1.00 91.50 92 TYR A O 1
ATOM 772 N N . LEU A 1 93 ? -5.551 -13.490 12.309 1.00 90.94 93 LEU A N 1
ATOM 773 C CA . LEU A 1 93 ? -5.636 -14.042 10.946 1.00 90.94 93 LEU A CA 1
ATOM 774 C C . LEU A 1 93 ? -6.701 -15.140 10.807 1.00 90.94 93 LEU A C 1
ATOM 776 O O . LEU A 1 93 ? -7.275 -15.303 9.734 1.00 90.94 93 LEU A O 1
ATOM 780 N N . ASP A 1 94 ? -6.995 -15.852 11.893 1.00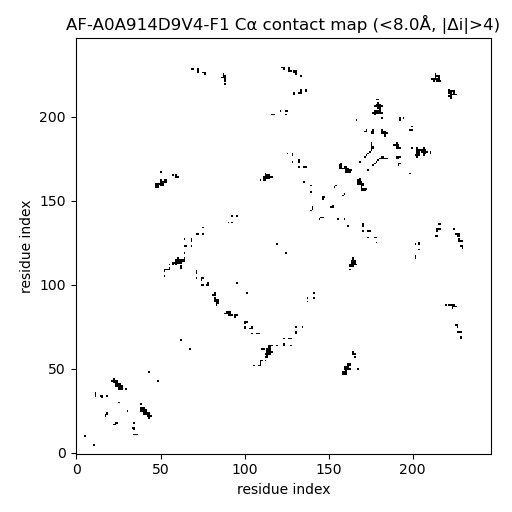 91.69 94 ASP A N 1
ATOM 781 C CA . ASP A 1 94 ? -8.079 -16.833 12.007 1.00 91.69 94 ASP A CA 1
ATOM 782 C C . ASP A 1 94 ? -9.457 -16.215 11.733 1.00 91.69 94 ASP A C 1
ATOM 784 O O . ASP A 1 94 ? -10.361 -16.886 11.244 1.00 91.69 94 ASP A O 1
ATOM 788 N N . ARG A 1 95 ? -9.610 -14.905 11.952 1.00 94.69 95 ARG A N 1
ATOM 789 C CA . ARG A 1 95 ? -10.860 -14.186 11.691 1.00 94.69 95 ARG A CA 1
ATOM 790 C C . ARG A 1 95 ? -11.070 -13.816 10.224 1.00 94.69 95 ARG A C 1
ATOM 792 O O . ARG A 1 95 ? -12.022 -13.093 9.960 1.00 94.69 95 ARG A O 1
ATOM 799 N N . LEU A 1 96 ? -10.212 -14.237 9.285 1.00 94.38 96 LEU A N 1
ATOM 800 C CA . LEU A 1 96 ? -10.293 -13.843 7.867 1.00 94.38 96 LEU A CA 1
ATOM 801 C C . LEU A 1 96 ? -11.042 -14.837 6.962 1.00 94.38 96 LEU A C 1
ATOM 803 O O . LEU A 1 96 ? -11.682 -14.388 6.012 1.00 94.38 96 LEU A O 1
ATOM 807 N N . GLU A 1 97 ? -10.999 -16.144 7.241 1.00 90.19 97 GLU A N 1
ATOM 808 C CA . GLU A 1 97 ? -11.469 -17.214 6.332 1.00 90.19 97 GLU A CA 1
ATOM 809 C C . GLU A 1 97 ? -12.933 -17.040 5.882 1.00 90.19 97 GLU A C 1
ATOM 811 O O . GLU A 1 97 ? -13.249 -17.084 4.687 1.00 90.19 97 GLU A O 1
ATOM 816 N N . ASP A 1 98 ? -13.812 -16.684 6.819 1.00 90.75 98 ASP A N 1
ATOM 817 C CA . ASP A 1 98 ? -15.235 -16.438 6.558 1.00 90.75 98 ASP A CA 1
ATOM 818 C C . ASP A 1 98 ? -15.668 -14.975 6.704 1.00 90.75 98 ASP A C 1
ATOM 820 O O . ASP A 1 98 ? -16.856 -14.650 6.790 1.00 90.75 98 ASP A O 1
ATOM 824 N N . ASN A 1 99 ? -14.713 -14.047 6.674 1.00 97.00 99 ASN A N 1
ATOM 825 C CA . ASN A 1 99 ? -15.001 -12.642 6.912 1.00 97.00 99 ASN A CA 1
ATOM 826 C C . ASN A 1 99 ? -15.610 -11.945 5.686 1.00 97.00 99 ASN A C 1
ATOM 828 O O . ASN A 1 99 ? -14.996 -11.817 4.621 1.00 97.00 99 ASN A O 1
ATOM 832 N N . LYS A 1 100 ? -16.828 -11.421 5.854 1.00 97.50 100 LYS A N 1
ATOM 833 C CA . LYS A 1 100 ? -17.557 -10.690 4.806 1.00 97.50 100 LY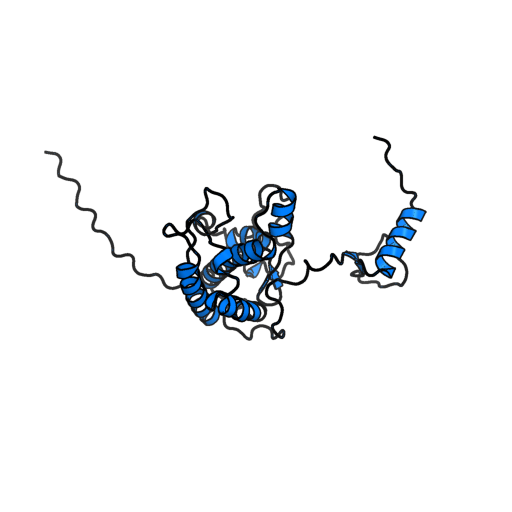S A CA 1
ATOM 834 C C . LYS A 1 100 ? -16.831 -9.417 4.350 1.00 97.50 100 LYS A C 1
ATOM 836 O O . LYS A 1 100 ? -16.838 -9.113 3.157 1.00 97.50 100 LYS A O 1
ATOM 841 N N . GLU A 1 101 ? -16.215 -8.672 5.267 1.00 97.19 101 GLU A N 1
ATOM 842 C CA . GLU A 1 101 ? -15.503 -7.429 4.960 1.00 97.19 101 GLU A CA 1
ATOM 843 C C . GLU A 1 101 ? -14.171 -7.733 4.274 1.00 97.19 101 GLU A C 1
ATOM 845 O O . GLU A 1 101 ? -13.785 -7.029 3.340 1.00 97.19 101 GLU A O 1
ATOM 850 N N . TYR A 1 102 ? -13.529 -8.852 4.616 1.00 97.81 102 TYR A N 1
ATOM 851 C CA . TYR A 1 102 ? -12.350 -9.322 3.898 1.00 97.81 102 TYR A CA 1
ATOM 852 C C . TYR A 1 102 ? -12.678 -9.714 2.454 1.00 97.81 102 TYR A C 1
ATOM 854 O O . TYR A 1 102 ? -11.995 -9.284 1.527 1.00 97.81 102 TYR A O 1
ATOM 862 N N . ARG A 1 103 ? -13.785 -10.429 2.216 1.00 97.44 103 ARG A N 1
ATOM 863 C CA . ARG A 1 103 ? -14.259 -10.730 0.849 1.00 97.44 103 ARG A CA 1
ATOM 864 C C . ARG A 1 103 ? -14.570 -9.460 0.053 1.00 97.44 103 ARG A C 1
ATOM 866 O O . ARG A 1 103 ? -14.229 -9.373 -1.128 1.00 97.44 103 ARG A O 1
ATOM 873 N N . LYS A 1 104 ? -15.184 -8.452 0.686 1.00 97.81 104 LYS A N 1
ATOM 874 C CA . LYS A 1 104 ? -15.396 -7.130 0.067 1.00 97.81 104 LYS A CA 1
ATOM 875 C C . LYS A 1 104 ? -14.071 -6.460 -0.282 1.00 97.81 104 LYS A C 1
ATOM 877 O O . LYS A 1 104 ? -13.935 -5.973 -1.401 1.00 97.81 104 LYS A O 1
ATOM 882 N N . TYR A 1 105 ? -13.092 -6.489 0.624 1.00 98.19 105 TYR A N 1
ATOM 883 C CA . TYR A 1 105 ? -11.746 -5.979 0.370 1.00 98.19 105 TYR A CA 1
ATOM 884 C C . TYR A 1 105 ? -11.095 -6.681 -0.827 1.00 98.19 105 TYR A C 1
ATOM 886 O O . TYR A 1 105 ? -10.646 -6.002 -1.748 1.00 98.19 105 TYR A O 1
ATOM 894 N N . LEU A 1 106 ? -11.109 -8.018 -0.867 1.00 97.44 106 LEU A N 1
ATOM 895 C CA . LEU A 1 106 ? -10.540 -8.807 -1.965 1.00 97.44 106 LEU A CA 1
ATOM 896 C C . LEU A 1 106 ? -11.198 -8.496 -3.314 1.00 97.44 106 LEU A C 1
ATOM 898 O O . LEU A 1 106 ? -10.530 -8.500 -4.344 1.00 97.44 106 LEU A O 1
ATOM 902 N N . ASN A 1 107 ? -12.496 -8.197 -3.334 1.00 96.81 107 ASN A N 1
ATOM 903 C CA . ASN A 1 107 ? -13.176 -7.772 -4.555 1.00 96.81 107 ASN A CA 1
ATOM 904 C C . ASN A 1 107 ? -12.844 -6.327 -4.943 1.00 96.81 107 ASN A C 1
ATOM 906 O O . ASN A 1 107 ? -12.616 -6.054 -6.120 1.00 96.81 107 ASN A O 1
ATOM 910 N N . LEU A 1 108 ? -12.765 -5.416 -3.973 1.00 97.31 108 LEU A N 1
ATOM 911 C CA . LEU A 1 108 ? -12.414 -4.017 -4.205 1.00 97.31 108 LEU A CA 1
ATOM 912 C C . LEU A 1 108 ? -10.983 -3.869 -4.733 1.00 97.31 108 LEU A C 1
ATOM 914 O O . LEU A 1 108 ? -10.759 -3.163 -5.714 1.00 97.31 108 LEU A O 1
ATOM 918 N N . ILE A 1 109 ? -10.014 -4.547 -4.113 1.00 97.88 109 ILE A N 1
ATOM 919 C CA . ILE A 1 109 ? -8.590 -4.380 -4.422 1.00 97.88 109 ILE A CA 1
ATOM 920 C C . ILE A 1 109 ? -8.231 -4.848 -5.838 1.00 97.88 109 ILE A C 1
ATOM 922 O O . ILE A 1 109 ? -7.267 -4.346 -6.412 1.00 97.88 109 ILE A O 1
ATOM 926 N N . LYS A 1 110 ? -9.037 -5.722 -6.459 1.00 96.44 110 LYS A N 1
ATOM 927 C CA . LYS A 1 110 ? -8.903 -6.085 -7.883 1.00 96.44 110 LYS A CA 1
ATOM 928 C C . LYS A 1 110 ? -9.025 -4.866 -8.799 1.00 96.44 110 LYS A C 1
ATOM 930 O O . LYS A 1 110 ? -8.293 -4.747 -9.778 1.00 96.44 110 LYS A O 1
ATOM 935 N N . ASN A 1 111 ? -9.902 -3.921 -8.455 1.00 95.75 111 ASN A N 1
ATOM 936 C CA . ASN A 1 111 ? -10.119 -2.707 -9.244 1.00 95.75 111 ASN A CA 1
ATOM 937 C C . ASN A 1 111 ? -8.935 -1.729 -9.175 1.00 95.75 111 ASN A C 1
ATOM 939 O O . ASN A 1 111 ? -8.836 -0.851 -10.032 1.00 95.75 111 ASN A O 1
ATOM 943 N N . ALA A 1 112 ? -8.006 -1.902 -8.223 1.00 96.56 112 ALA A N 1
ATOM 944 C CA . ALA A 1 112 ? -6.808 -1.070 -8.123 1.00 96.56 112 ALA A CA 1
ATOM 945 C C . ALA A 1 112 ? -5.961 -1.109 -9.406 1.00 96.56 112 ALA A C 1
ATOM 947 O O . ALA A 1 112 ? -5.331 -0.113 -9.758 1.00 96.56 112 ALA A O 1
ATOM 948 N N . ALA A 1 113 ? -6.002 -2.218 -10.156 1.00 94.69 113 ALA A N 1
ATOM 949 C CA . ALA A 1 113 ? -5.305 -2.374 -11.432 1.00 94.69 113 ALA A CA 1
ATOM 950 C C . ALA A 1 113 ? -5.706 -1.331 -12.493 1.00 94.69 113 ALA A C 1
ATOM 952 O O . ALA A 1 113 ? -4.947 -1.096 -13.429 1.00 94.69 113 ALA A O 1
ATOM 953 N N . ASN A 1 114 ? -6.876 -0.709 -12.338 1.00 93.25 114 ASN A N 1
ATOM 954 C CA . ASN A 1 114 ? -7.493 0.201 -13.301 1.00 93.25 114 ASN A CA 1
ATOM 955 C C . ASN A 1 114 ? -7.557 1.658 -12.803 1.00 93.25 114 ASN A C 1
ATOM 957 O O . ASN A 1 114 ? -8.255 2.478 -13.403 1.00 93.25 114 ASN A O 1
ATOM 961 N N . LEU A 1 115 ? -6.858 1.972 -11.706 1.00 95.06 115 LEU A N 1
ATOM 962 C CA . LEU A 1 115 ? -6.768 3.326 -11.156 1.00 95.06 115 LEU A CA 1
ATOM 963 C C . LEU A 1 115 ? -6.092 4.292 -12.128 1.00 95.06 115 LEU A C 1
ATOM 965 O O . LEU A 1 115 ? -5.037 3.976 -12.674 1.00 95.06 115 LEU A O 1
ATOM 969 N N . ASP A 1 116 ? -6.671 5.481 -12.278 1.00 92.88 116 ASP A N 1
ATOM 970 C CA . ASP A 1 116 ? -5.967 6.623 -12.855 1.00 92.88 116 ASP A CA 1
ATOM 971 C C . ASP A 1 116 ? -5.063 7.245 -11.784 1.00 92.88 116 ASP A C 1
ATOM 973 O O . ASP A 1 116 ? -5.535 7.847 -10.818 1.00 92.88 116 ASP A O 1
ATOM 977 N N . LEU A 1 117 ? -3.754 7.050 -11.942 1.00 92.19 117 LEU A N 1
ATOM 978 C CA . LEU A 1 117 ? -2.730 7.628 -11.070 1.00 92.19 117 LEU A CA 1
ATOM 979 C C . LEU A 1 117 ? -2.068 8.875 -11.684 1.00 92.19 117 LEU A C 1
ATOM 981 O O . LEU A 1 117 ? -1.219 9.486 -11.038 1.00 92.19 117 LEU A O 1
ATOM 985 N N . GLY A 1 118 ? -2.426 9.254 -12.917 1.00 83.50 118 GLY A N 1
ATOM 986 C CA . GLY A 1 118 ? -1.794 10.365 -13.632 1.00 83.50 118 GLY A CA 1
ATOM 987 C C . GLY A 1 118 ? -2.210 11.739 -13.105 1.00 83.50 118 GLY A C 1
ATOM 988 O O . GLY A 1 118 ? -1.385 12.647 -13.050 1.00 83.50 118 GLY A O 1
ATOM 989 N N . ASN A 1 119 ? -3.463 11.875 -12.664 1.00 83.00 119 ASN A N 1
ATOM 990 C CA . ASN A 1 119 ? -4.052 13.138 -12.209 1.00 83.00 119 ASN A CA 1
ATOM 991 C C . ASN A 1 119 ? -4.389 13.111 -10.713 1.00 83.00 119 ASN A C 1
ATOM 993 O O . ASN A 1 119 ? -5.542 13.290 -10.328 1.00 83.00 119 ASN A O 1
ATOM 997 N N . THR A 1 120 ? -3.399 12.855 -9.859 1.00 90.12 120 THR A N 1
ATOM 998 C CA . THR A 1 120 ? -3.634 12.726 -8.413 1.00 90.12 120 THR A CA 1
ATOM 999 C C . THR A 1 120 ? -2.785 13.697 -7.605 1.00 90.12 120 THR A C 1
ATOM 1001 O O . THR A 1 120 ? -1.656 14.047 -7.967 1.00 90.12 120 THR A O 1
ATOM 1004 N N . THR A 1 121 ? -3.295 14.088 -6.447 1.00 92.56 121 THR A N 1
ATOM 1005 C CA . THR A 1 121 ? -2.535 14.848 -5.451 1.00 92.56 121 THR A CA 1
ATOM 1006 C C . THR A 1 121 ? -1.554 13.944 -4.696 1.00 92.56 121 THR A C 1
ATOM 1008 O O . THR A 1 121 ? -1.664 12.713 -4.717 1.00 92.56 121 THR A O 1
ATOM 1011 N N . SER A 1 122 ? -0.563 14.546 -4.028 1.00 92.06 122 SER A N 1
ATOM 1012 C CA . SER A 1 122 ? 0.369 13.796 -3.172 1.00 92.06 122 SER A CA 1
ATOM 1013 C C . SER A 1 122 ? -0.357 13.120 -2.006 1.00 92.06 122 SER A C 1
ATOM 1015 O O . SER A 1 122 ? -0.062 11.970 -1.691 1.00 92.06 122 SER A O 1
ATOM 1017 N N . ASP A 1 123 ? -1.356 13.791 -1.430 1.00 93.12 123 ASP A N 1
ATOM 1018 C CA . ASP A 1 123 ? -2.119 13.292 -0.282 1.00 93.12 123 ASP A CA 1
ATOM 1019 C C . ASP A 1 123 ? -3.016 12.107 -0.658 1.00 93.12 123 ASP A C 1
ATOM 1021 O O . ASP A 1 123 ? -3.101 11.126 0.084 1.00 93.12 123 ASP A O 1
ATOM 1025 N N . GLU A 1 124 ? -3.630 12.138 -1.846 1.00 94.81 124 GLU A N 1
ATOM 1026 C CA . GLU A 1 124 ? -4.373 10.993 -2.384 1.00 94.81 124 GLU A CA 1
ATOM 1027 C C . GLU A 1 124 ? -3.482 9.767 -2.562 1.00 94.81 124 GLU A C 1
ATOM 1029 O O . GLU A 1 124 ? -3.884 8.660 -2.192 1.00 94.81 124 GLU A O 1
ATOM 1034 N N . ARG A 1 125 ? -2.265 9.953 -3.093 1.00 95.25 125 ARG A N 1
ATOM 1035 C CA . ARG A 1 125 ? -1.296 8.857 -3.231 1.00 95.25 125 ARG A CA 1
ATOM 1036 C C . ARG A 1 125 ? -0.846 8.353 -1.871 1.00 95.25 125 ARG A C 1
ATOM 1038 O O . ARG A 1 125 ? -0.817 7.144 -1.663 1.00 95.25 125 ARG A O 1
ATOM 1045 N N . LEU A 1 126 ? -0.527 9.250 -0.942 1.00 95.56 126 LEU A N 1
ATOM 1046 C CA . LEU A 1 126 ? -0.091 8.881 0.399 1.00 95.56 126 LEU A CA 1
ATOM 1047 C C . LEU A 1 126 ? -1.149 8.025 1.106 1.00 95.56 126 LEU A C 1
ATOM 1049 O O . LEU A 1 126 ? -0.836 6.928 1.570 1.00 95.56 126 LEU A O 1
ATOM 1053 N N . ALA A 1 127 ? -2.407 8.474 1.123 1.00 95.62 127 ALA A N 1
ATOM 1054 C CA . ALA A 1 127 ? -3.506 7.725 1.727 1.00 95.62 127 ALA A CA 1
ATOM 1055 C C . ALA A 1 127 ? -3.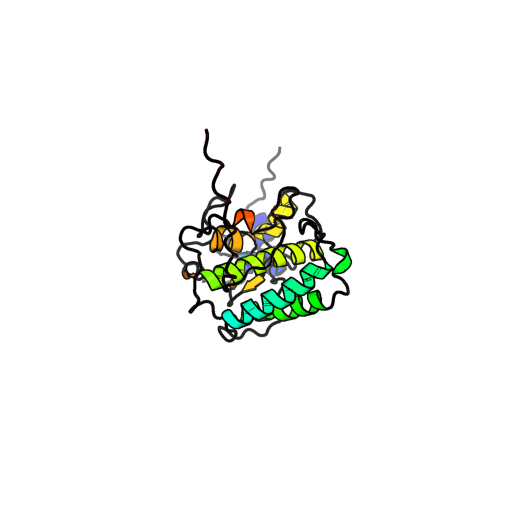725 6.366 1.039 1.00 95.62 127 ALA A C 1
ATOM 1057 O O . ALA A 1 127 ? -3.858 5.348 1.725 1.00 95.62 127 ALA A O 1
ATOM 1058 N N . LEU A 1 128 ? -3.706 6.333 -0.299 1.00 96.94 128 LEU A N 1
ATOM 1059 C CA . LEU A 1 128 ? -3.853 5.106 -1.085 1.00 96.94 128 LEU A CA 1
ATOM 1060 C C . LEU A 1 128 ? -2.775 4.084 -0.719 1.00 96.94 128 LEU A C 1
ATOM 1062 O O . LEU A 1 128 ? -3.082 2.955 -0.334 1.00 96.94 128 LEU A O 1
ATOM 1066 N N . PHE A 1 129 ? -1.507 4.476 -0.838 1.00 97.25 129 PHE A N 1
ATOM 1067 C CA . PHE A 1 129 ? -0.383 3.564 -0.679 1.00 97.25 129 PHE A CA 1
ATOM 1068 C C . PHE A 1 129 ? -0.182 3.126 0.772 1.00 97.25 129 PHE A C 1
ATOM 1070 O O . PHE A 1 129 ? 0.203 1.979 0.978 1.00 97.25 129 PHE A O 1
ATOM 1077 N N . LEU A 1 130 ? -0.497 3.956 1.774 1.00 96.44 130 LEU A N 1
ATOM 1078 C CA . LEU A 1 130 ? -0.480 3.528 3.178 1.00 96.44 130 LEU A CA 1
ATOM 1079 C C . LEU A 1 130 ? -1.552 2.470 3.471 1.00 96.44 130 LEU A C 1
ATOM 1081 O O . LEU A 1 130 ? -1.243 1.419 4.037 1.00 96.44 130 LEU A O 1
ATOM 1085 N N . ASN A 1 131 ? -2.798 2.716 3.050 1.00 96.81 131 ASN A N 1
ATOM 1086 C CA . ASN A 1 131 ? -3.897 1.767 3.248 1.00 96.81 131 ASN A CA 1
ATOM 1087 C C . ASN A 1 131 ? -3.644 0.453 2.498 1.00 96.81 131 ASN A C 1
ATOM 1089 O O . ASN A 1 131 ? -3.817 -0.628 3.065 1.00 96.81 131 ASN A O 1
ATOM 1093 N N . ILE A 1 132 ? -3.194 0.535 1.240 1.00 97.19 132 ILE A N 1
ATOM 1094 C CA . ILE A 1 132 ? -2.835 -0.646 0.452 1.00 97.19 132 ILE A CA 1
ATOM 1095 C C . ILE A 1 132 ? -1.665 -1.383 1.092 1.00 97.19 132 ILE A C 1
ATOM 1097 O O . ILE A 1 132 ? -1.754 -2.597 1.209 1.00 97.19 132 ILE A O 1
ATOM 1101 N N . PHE A 1 133 ? -0.601 -0.702 1.527 1.00 95.56 133 PHE A N 1
ATOM 1102 C CA . PHE A 1 133 ? 0.559 -1.362 2.131 1.00 95.56 133 PHE A CA 1
ATOM 1103 C C . PHE A 1 133 ? 0.158 -2.181 3.361 1.00 95.56 133 PHE A C 1
ATOM 1105 O O . PHE A 1 133 ? 0.460 -3.372 3.429 1.00 95.56 133 PHE A O 1
ATOM 1112 N N . ASN A 1 134 ? -0.557 -1.566 4.307 1.00 94.44 134 ASN A N 1
ATOM 1113 C CA . ASN A 1 134 ? -0.952 -2.239 5.545 1.00 94.44 134 ASN A CA 1
ATOM 1114 C C . ASN A 1 134 ? -1.863 -3.439 5.265 1.00 94.44 134 ASN A C 1
ATOM 1116 O O . ASN A 1 134 ? -1.646 -4.519 5.810 1.00 94.44 134 ASN A O 1
ATOM 1120 N N . MET A 1 135 ? -2.834 -3.295 4.361 1.00 95.50 135 MET A N 1
ATOM 1121 C CA . MET A 1 135 ? -3.698 -4.411 3.979 1.00 95.50 135 MET A CA 1
ATOM 1122 C C . MET A 1 135 ? -3.004 -5.482 3.141 1.00 95.50 135 MET A C 1
ATOM 1124 O O . MET A 1 135 ? -3.313 -6.661 3.283 1.00 95.50 135 MET A O 1
ATOM 1128 N N . MET A 1 136 ? -2.063 -5.099 2.282 1.00 94.81 136 MET A N 1
ATOM 1129 C CA . MET A 1 136 ? -1.249 -6.036 1.516 1.00 94.81 136 MET A CA 1
ATOM 1130 C C . MET A 1 136 ? -0.418 -6.896 2.465 1.00 94.81 136 MET A C 1
ATOM 1132 O O . MET A 1 136 ? -0.368 -8.105 2.286 1.00 94.81 136 MET A O 1
ATOM 1136 N N . MET A 1 137 ? 0.153 -6.315 3.523 1.00 91.94 137 MET A N 1
ATOM 1137 C CA . MET A 1 137 ? 0.865 -7.077 4.550 1.00 91.94 137 MET A CA 1
ATOM 1138 C C . MET A 1 137 ? -0.058 -8.069 5.286 1.00 91.94 137 MET A C 1
ATOM 1140 O O . MET A 1 137 ? 0.354 -9.209 5.504 1.00 91.94 137 MET A O 1
ATOM 1144 N N . VAL A 1 138 ? -1.308 -7.693 5.603 1.00 92.88 138 VAL A N 1
ATOM 1145 C CA . VAL A 1 138 ? -2.323 -8.622 6.154 1.00 92.88 138 VAL A CA 1
ATOM 1146 C C . VAL A 1 138 ? -2.604 -9.766 5.186 1.00 92.88 138 VAL A C 1
ATOM 1148 O O . VAL A 1 138 ? -2.509 -10.930 5.564 1.00 92.88 138 VAL A O 1
ATOM 1151 N N . HIS A 1 139 ? -2.907 -9.441 3.929 1.00 94.31 139 HIS A N 1
ATOM 1152 C CA . HIS A 1 139 ? -3.262 -10.420 2.906 1.00 94.31 139 HIS A CA 1
ATOM 1153 C C . HIS A 1 139 ? -2.118 -11.407 2.641 1.00 94.31 139 HIS A C 1
ATOM 1155 O O . HIS A 1 139 ? -2.332 -12.614 2.639 1.00 94.31 139 HIS A O 1
ATOM 1161 N N . ILE A 1 140 ? -0.892 -10.909 2.496 1.00 91.31 140 ILE A N 1
ATOM 1162 C CA . ILE A 1 140 ? 0.307 -11.735 2.338 1.00 91.31 140 ILE A CA 1
ATOM 1163 C C . ILE A 1 140 ? 0.471 -12.687 3.522 1.00 91.31 140 ILE A C 1
ATOM 1165 O O . ILE A 1 140 ? 0.707 -13.873 3.316 1.00 91.31 140 ILE A O 1
ATOM 1169 N N . THR A 1 141 ? 0.364 -12.178 4.751 1.00 88.62 141 THR A N 1
ATOM 1170 C CA . THR A 1 141 ? 0.575 -12.994 5.957 1.00 88.62 141 THR A CA 1
ATOM 1171 C C . THR A 1 141 ? -0.519 -14.047 6.109 1.00 88.62 141 THR A C 1
ATOM 1173 O O . THR A 1 141 ? -0.244 -15.150 6.567 1.00 88.62 141 THR A O 1
ATOM 1176 N N . TYR A 1 142 ? -1.746 -13.742 5.689 1.00 90.56 142 TYR A N 1
ATOM 1177 C CA . TYR A 1 142 ? -2.832 -14.716 5.648 1.00 90.56 142 TYR A CA 1
ATOM 1178 C C . TYR A 1 142 ? -2.574 -15.832 4.620 1.00 90.56 142 TYR A C 1
ATOM 1180 O O . TYR A 1 142 ? -2.734 -17.003 4.944 1.00 90.56 142 TYR A O 1
ATOM 1188 N N . VAL A 1 143 ? -2.114 -15.487 3.411 1.00 89.25 143 VAL A N 1
ATOM 1189 C CA . VAL A 1 143 ? -1.892 -16.453 2.316 1.00 89.25 143 VAL A CA 1
ATOM 1190 C C . VAL A 1 143 ? -0.638 -17.305 2.524 1.00 89.25 143 VAL A C 1
ATOM 1192 O O . VAL A 1 143 ? -0.664 -18.510 2.294 1.00 89.25 143 VAL A O 1
ATOM 1195 N N . PHE A 1 144 ? 0.471 -16.693 2.943 1.00 85.25 144 PHE A N 1
ATOM 1196 C CA . PHE A 1 144 ? 1.780 -17.355 3.037 1.00 85.25 144 PHE A CA 1
ATOM 1197 C C . PHE A 1 144 ? 2.198 -17.698 4.472 1.00 85.25 144 PHE A C 1
ATOM 1199 O O . PHE A 1 144 ? 3.236 -18.331 4.683 1.00 85.25 144 PHE A O 1
ATOM 1206 N N . GLY A 1 145 ? 1.411 -17.285 5.466 1.00 83.88 145 GLY A N 1
ATOM 1207 C CA . GLY A 1 145 ? 1.741 -17.425 6.879 1.00 83.88 145 GLY A CA 1
ATOM 1208 C C . GLY A 1 145 ? 2.759 -16.395 7.378 1.00 83.88 145 GLY A C 1
ATOM 1209 O O . GLY A 1 145 ? 3.259 -15.531 6.651 1.00 83.88 145 GLY A O 1
ATOM 1210 N N . ILE A 1 146 ? 3.083 -16.492 8.669 1.00 81.38 146 ILE A N 1
ATOM 1211 C CA . ILE A 1 146 ? 4.063 -15.615 9.318 1.00 81.38 146 ILE A CA 1
ATOM 1212 C C . ILE A 1 146 ? 5.477 -16.023 8.870 1.00 81.38 146 ILE A C 1
ATOM 1214 O O . ILE A 1 146 ? 5.851 -17.193 9.005 1.00 81.38 146 ILE A O 1
ATOM 1218 N N . PRO A 1 147 ? 6.309 -15.091 8.368 1.00 79.88 147 PRO A N 1
ATOM 1219 C CA . PRO A 1 147 ? 7.654 -15.425 7.925 1.00 79.88 147 PRO A CA 1
ATOM 1220 C C . PRO A 1 147 ? 8.534 -15.855 9.103 1.00 79.88 147 PRO A C 1
ATOM 1222 O O . PRO A 1 147 ? 8.860 -15.056 9.978 1.00 79.88 147 PRO A O 1
ATOM 1225 N N . THR A 1 148 ? 8.984 -17.107 9.083 1.00 77.50 148 THR A N 1
ATOM 1226 C CA . THR A 1 148 ? 9.881 -17.682 10.100 1.00 77.50 148 THR A CA 1
ATOM 1227 C C . THR A 1 148 ? 11.364 -17.490 9.779 1.00 77.50 148 THR A C 1
ATOM 1229 O O . THR A 1 148 ? 12.207 -17.580 10.668 1.00 77.50 148 THR A O 1
ATOM 1232 N N . THR A 1 149 ? 11.709 -17.203 8.518 1.00 81.00 149 THR A N 1
ATOM 1233 C CA . THR A 1 149 ? 13.100 -17.050 8.067 1.00 81.00 149 THR A CA 1
ATOM 1234 C C . THR A 1 149 ? 13.341 -15.710 7.379 1.00 81.00 149 THR A C 1
ATOM 1236 O O . THR A 1 149 ? 12.448 -15.121 6.765 1.00 81.00 149 THR A O 1
ATOM 1239 N N . ILE A 1 150 ? 14.593 -15.239 7.427 1.00 81.56 150 ILE A N 1
ATOM 1240 C CA . ILE A 1 150 ? 15.025 -14.012 6.735 1.00 81.56 150 ILE A CA 1
ATOM 1241 C C . ILE A 1 150 ? 14.771 -14.123 5.228 1.00 81.56 150 ILE A C 1
ATOM 1243 O O . ILE A 1 150 ? 14.362 -13.148 4.599 1.00 81.56 150 ILE A O 1
ATOM 1247 N N . TRP A 1 151 ? 15.001 -15.303 4.648 1.00 77.81 151 TRP A N 1
ATOM 1248 C CA . TRP A 1 151 ? 14.784 -15.528 3.223 1.00 77.81 151 TRP A CA 1
ATOM 1249 C C . TRP A 1 151 ? 13.299 -15.484 2.864 1.00 77.81 151 TRP A C 1
ATOM 1251 O O . TRP A 1 151 ? 12.937 -14.777 1.930 1.00 77.81 151 TRP A O 1
ATOM 1261 N N . HIS A 1 152 ? 12.428 -16.118 3.657 1.00 78.94 152 HIS A N 1
ATOM 1262 C CA . HIS A 1 152 ? 10.981 -16.042 3.449 1.00 78.94 152 HIS A CA 1
ATOM 1263 C C . HIS A 1 152 ? 10.466 -14.599 3.584 1.00 78.94 152 HIS A C 1
ATOM 1265 O O . HIS A 1 152 ? 9.728 -14.119 2.726 1.00 78.94 152 HIS A O 1
ATOM 1271 N N . LYS A 1 153 ? 10.954 -13.853 4.585 1.00 82.31 153 LYS A N 1
ATOM 1272 C CA . LYS A 1 153 ? 10.656 -12.422 4.741 1.00 82.31 153 LYS A CA 1
ATOM 1273 C C . LYS A 1 153 ? 11.094 -11.609 3.520 1.00 82.31 153 LYS A C 1
ATOM 1275 O O . LYS A 1 153 ? 10.335 -10.776 3.038 1.00 82.31 153 LYS A O 1
ATOM 1280 N N . LYS A 1 154 ? 12.302 -11.841 2.996 1.00 82.69 154 LYS A N 1
ATOM 1281 C CA . LYS A 1 154 ? 12.765 -11.191 1.759 1.00 82.69 154 LYS A CA 1
ATOM 1282 C C . LYS A 1 154 ? 11.896 -11.582 0.565 1.00 82.69 154 LYS A C 1
ATOM 1284 O O . LYS A 1 154 ? 11.523 -10.707 -0.205 1.00 82.69 154 LYS A O 1
ATOM 1289 N N . LYS A 1 155 ? 11.536 -12.857 0.428 1.00 81.25 155 LYS A N 1
ATOM 1290 C CA . LYS A 1 155 ? 10.673 -13.325 -0.658 1.00 81.25 155 LYS A CA 1
ATOM 1291 C C . LYS A 1 155 ? 9.349 -12.555 -0.668 1.00 81.25 155 LYS A C 1
ATOM 1293 O O . LYS A 1 155 ? 9.041 -11.894 -1.650 1.00 81.25 155 LYS A O 1
ATOM 1298 N N . ILE A 1 156 ? 8.668 -12.511 0.474 1.00 81.25 156 ILE A N 1
ATOM 1299 C CA . ILE A 1 156 ? 7.428 -11.752 0.675 1.00 81.25 156 ILE A CA 1
ATOM 1300 C C . ILE A 1 156 ? 7.585 -10.260 0.330 1.00 81.25 156 ILE A C 1
ATOM 1302 O O . ILE A 1 156 ? 6.737 -9.672 -0.338 1.00 81.25 156 ILE A O 1
ATOM 1306 N N . LEU A 1 157 ? 8.665 -9.620 0.791 1.00 84.00 157 LEU A N 1
ATOM 1307 C CA . LEU A 1 157 ? 8.807 -8.169 0.640 1.00 84.00 157 LEU A CA 1
ATOM 1308 C C . LEU A 1 157 ? 9.127 -7.726 -0.797 1.00 84.00 157 LEU A C 1
ATOM 1310 O O . LEU A 1 157 ? 8.787 -6.610 -1.198 1.00 84.00 157 LEU A O 1
ATOM 1314 N N . TYR A 1 158 ? 9.814 -8.574 -1.561 1.00 85.56 158 TYR A N 1
ATOM 1315 C CA . TYR A 1 158 ? 10.357 -8.209 -2.870 1.00 85.56 158 TYR A CA 1
ATOM 1316 C C . TYR A 1 158 ? 9.641 -8.888 -4.043 1.00 85.56 158 TYR A C 1
ATOM 1318 O O . TYR A 1 158 ? 9.595 -8.290 -5.118 1.00 85.56 158 TYR A O 1
ATOM 1326 N N . PHE A 1 159 ? 9.058 -10.071 -3.829 1.00 85.00 159 PHE A N 1
ATOM 1327 C CA . PHE A 1 159 ? 8.517 -10.951 -4.874 1.00 85.00 159 PHE A CA 1
ATOM 1328 C C . PHE A 1 159 ? 7.021 -11.247 -4.718 1.00 85.00 159 PHE A C 1
ATOM 1330 O O . PHE A 1 159 ? 6.509 -12.179 -5.322 1.00 85.00 159 PHE A O 1
ATOM 1337 N N . THR A 1 160 ? 6.302 -10.464 -3.915 1.00 89.56 160 THR A N 1
ATOM 1338 C CA . THR A 1 160 ? 4.839 -10.515 -3.862 1.00 89.56 160 THR A CA 1
ATOM 1339 C C . THR A 1 160 ? 4.273 -9.178 -4.293 1.00 89.56 160 THR A C 1
ATOM 1341 O O . THR A 1 160 ? 4.693 -8.137 -3.784 1.00 89.56 160 THR A O 1
ATOM 1344 N N . TYR A 1 161 ? 3.327 -9.204 -5.232 1.00 93.81 161 TYR A N 1
ATOM 1345 C CA . TYR A 1 161 ? 2.884 -8.009 -5.942 1.00 93.81 161 TYR A CA 1
ATOM 1346 C C . TYR A 1 161 ? 1.381 -7.782 -5.833 1.00 93.81 161 TYR A C 1
ATOM 1348 O O . TYR A 1 161 ? 0.598 -8.727 -5.800 1.00 93.81 161 TYR A O 1
ATOM 1356 N N . TYR A 1 162 ? 0.987 -6.514 -5.863 1.00 96.38 162 TYR A N 1
ATOM 1357 C CA . TYR A 1 162 ? -0.331 -6.062 -6.296 1.00 96.38 162 TYR A CA 1
ATOM 1358 C C . TYR A 1 162 ? -0.205 -5.326 -7.634 1.00 96.38 162 TYR A C 1
ATOM 1360 O O . TYR A 1 162 ? 0.794 -4.659 -7.890 1.00 96.38 162 TYR A O 1
ATOM 1368 N N . MET A 1 163 ? -1.230 -5.410 -8.475 1.00 94.75 163 MET A N 1
ATOM 1369 C CA . MET A 1 163 ? -1.400 -4.582 -9.666 1.00 94.75 163 MET A CA 1
ATOM 1370 C C . MET A 1 163 ? -2.144 -3.298 -9.287 1.00 94.75 163 MET A C 1
ATOM 1372 O O . MET A 1 163 ? -3.275 -3.362 -8.800 1.00 94.75 163 MET A O 1
ATOM 1376 N N . ILE A 1 164 ? -1.531 -2.138 -9.512 1.00 95.88 164 ILE A N 1
ATOM 1377 C CA . ILE A 1 164 ? -2.095 -0.818 -9.197 1.00 95.88 164 ILE A CA 1
ATOM 1378 C C . ILE A 1 164 ? -1.838 0.099 -10.396 1.00 95.88 164 ILE A C 1
ATOM 1380 O O . ILE A 1 164 ? -0.695 0.235 -10.825 1.00 95.88 164 ILE A O 1
ATOM 1384 N N . GLY A 1 165 ? -2.888 0.685 -10.976 1.00 91.38 165 GLY A N 1
ATOM 1385 C CA . GLY A 1 165 ? -2.779 1.572 -12.144 1.00 91.38 165 GLY A CA 1
ATOM 1386 C C . GLY A 1 165 ? -1.992 0.969 -13.316 1.00 91.38 165 GLY A C 1
ATOM 1387 O O . GLY A 1 165 ? -1.171 1.644 -13.925 1.00 91.38 165 GLY A O 1
ATOM 1388 N N . GLY A 1 166 ? -2.174 -0.327 -13.590 1.00 88.06 166 GLY A N 1
ATOM 1389 C CA . GLY A 1 166 ? -1.470 -1.046 -14.660 1.00 88.06 166 GLY A CA 1
ATOM 1390 C C . GLY A 1 166 ? -0.011 -1.427 -14.374 1.00 88.06 166 GLY A C 1
ATOM 1391 O O . GLY A 1 166 ? 0.652 -1.957 -15.265 1.00 88.06 166 GLY A O 1
ATOM 1392 N N . HIS A 1 167 ? 0.497 -1.202 -13.159 1.00 91.88 167 HIS A N 1
ATOM 1393 C CA . HIS A 1 167 ? 1.863 -1.558 -12.775 1.00 91.88 167 HIS A CA 1
ATOM 1394 C C . HIS A 1 167 ? 1.905 -2.503 -11.572 1.00 91.88 167 HIS A C 1
ATOM 1396 O O . HIS A 1 167 ? 1.062 -2.445 -10.679 1.00 91.88 167 HIS A O 1
ATOM 1402 N N . LEU A 1 168 ? 2.922 -3.366 -11.532 1.00 93.38 168 LEU A N 1
ATOM 1403 C CA . LEU A 1 168 ? 3.179 -4.243 -10.393 1.00 93.38 168 LEU A CA 1
ATOM 1404 C C . LEU A 1 168 ? 3.854 -3.464 -9.265 1.00 93.38 168 LEU A C 1
ATOM 1406 O O . LEU A 1 168 ? 4.828 -2.748 -9.490 1.00 93.38 168 LEU A O 1
ATOM 1410 N N . TYR A 1 169 ? 3.378 -3.651 -8.042 1.00 95.56 169 TYR A N 1
ATOM 1411 C CA . TYR A 1 169 ? 3.928 -3.062 -6.831 1.00 95.56 169 TYR A CA 1
ATOM 1412 C C . TYR A 1 169 ? 4.162 -4.147 -5.789 1.00 95.56 169 TYR A C 1
ATOM 1414 O O . TYR A 1 169 ? 3.216 -4.779 -5.330 1.00 95.56 169 TYR A O 1
ATOM 1422 N N . SER A 1 170 ? 5.418 -4.345 -5.395 1.00 94.56 170 SER A N 1
ATOM 1423 C CA . SER A 1 170 ? 5.762 -5.071 -4.171 1.00 94.56 170 SER A CA 1
ATOM 1424 C C . SER A 1 170 ? 5.700 -4.157 -2.955 1.00 94.56 170 SER A C 1
ATOM 1426 O O . SER A 1 170 ? 5.791 -2.931 -3.085 1.00 94.56 170 SER A O 1
ATOM 1428 N N . THR A 1 171 ? 5.630 -4.731 -1.757 1.00 92.81 171 THR A N 1
ATOM 1429 C CA . THR A 1 171 ? 5.675 -3.949 -0.511 1.00 92.81 171 THR A CA 1
ATOM 1430 C C . THR A 1 171 ? 6.962 -3.125 -0.422 1.00 92.81 171 THR A C 1
ATOM 1432 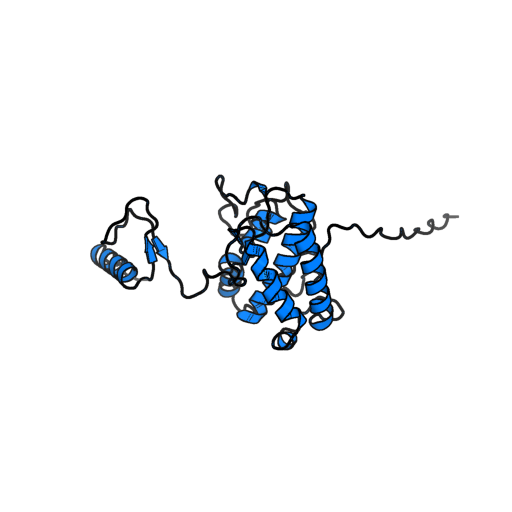O O . THR A 1 171 ? 6.909 -1.947 -0.071 1.00 92.81 171 THR A O 1
ATOM 1435 N N . ASN A 1 172 ? 8.104 -3.667 -0.864 1.00 93.62 172 ASN A N 1
ATOM 1436 C CA . ASN A 1 172 ? 9.345 -2.903 -0.996 1.00 93.62 172 ASN A CA 1
ATOM 1437 C C . ASN A 1 172 ? 9.205 -1.702 -1.945 1.00 93.62 172 ASN A C 1
ATOM 1439 O O . ASN A 1 172 ? 9.645 -0.603 -1.611 1.00 93.62 172 ASN A O 1
ATOM 1443 N N . SER A 1 173 ? 8.596 -1.892 -3.118 1.00 94.69 173 SER A N 1
ATOM 1444 C CA . SER A 1 173 ? 8.413 -0.803 -4.084 1.00 94.69 173 SER A CA 1
ATOM 1445 C C . SER A 1 173 ? 7.459 0.283 -3.581 1.00 94.69 173 SER A C 1
ATOM 1447 O O . SER A 1 173 ? 7.692 1.462 -3.821 1.00 94.69 173 SER A O 1
ATOM 1449 N N . ILE A 1 174 ? 6.428 -0.084 -2.816 1.00 96.38 174 ILE A N 1
ATOM 1450 C CA . ILE A 1 174 ? 5.527 0.887 -2.192 1.00 96.38 174 ILE A CA 1
ATOM 1451 C C . ILE A 1 174 ? 6.282 1.658 -1.110 1.00 96.38 174 ILE A C 1
ATOM 1453 O O . ILE A 1 174 ? 6.307 2.885 -1.126 1.00 96.38 174 ILE A O 1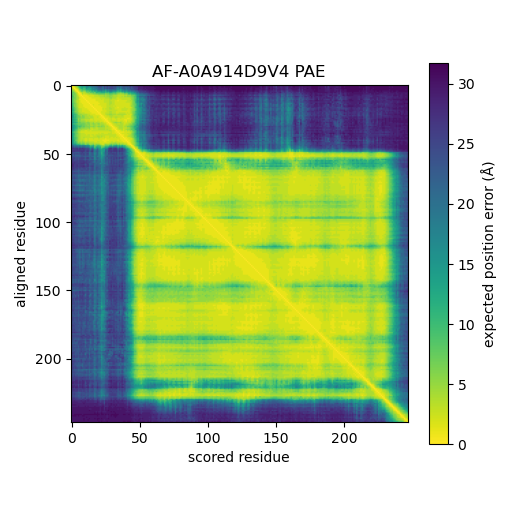
ATOM 1457 N N . PHE A 1 175 ? 6.947 0.952 -0.196 1.00 95.12 175 PHE A N 1
ATOM 1458 C CA . PHE A 1 175 ? 7.603 1.576 0.943 1.00 95.12 175 PHE A CA 1
ATOM 1459 C C . PHE A 1 175 ? 8.823 2.414 0.547 1.00 95.12 175 PHE A C 1
ATOM 1461 O O . PHE A 1 175 ? 8.860 3.616 0.795 1.00 95.12 175 PHE A O 1
ATOM 1468 N N . ASN A 1 176 ? 9.825 1.798 -0.078 1.00 95.19 176 ASN A N 1
ATOM 1469 C CA . ASN A 1 176 ? 11.067 2.480 -0.434 1.00 95.19 176 ASN A CA 1
ATOM 1470 C C . ASN A 1 176 ? 10.909 3.334 -1.700 1.00 95.19 176 ASN A C 1
ATOM 1472 O O . ASN A 1 176 ? 11.520 4.395 -1.807 1.00 95.19 176 ASN A O 1
ATOM 1476 N N . GLY A 1 177 ? 10.094 2.870 -2.651 1.00 95.81 177 GLY A N 1
ATOM 1477 C CA . GLY A 1 177 ? 9.920 3.513 -3.950 1.00 95.81 177 GLY A CA 1
ATOM 1478 C C . GLY A 1 177 ? 8.968 4.700 -3.880 1.00 95.81 177 GLY A C 1
ATOM 1479 O O . GLY A 1 177 ? 9.350 5.819 -4.197 1.00 95.81 177 GLY A O 1
ATOM 1480 N N . ILE A 1 178 ? 7.731 4.480 -3.436 1.00 96.81 178 ILE A N 1
ATOM 1481 C CA . ILE A 1 178 ? 6.716 5.539 -3.414 1.00 96.81 178 ILE A CA 1
ATOM 1482 C C . ILE A 1 178 ? 6.811 6.377 -2.138 1.00 96.81 178 ILE A C 1
ATOM 1484 O O . ILE A 1 178 ? 7.054 7.580 -2.210 1.00 96.81 178 ILE A O 1
ATOM 1488 N N . LEU A 1 179 ? 6.646 5.749 -0.971 1.00 96.50 179 LEU A N 1
ATOM 1489 C CA . LEU A 1 179 ? 6.449 6.457 0.297 1.00 96.50 179 LEU A CA 1
ATOM 1490 C C . LEU A 1 179 ? 7.724 7.133 0.814 1.00 96.50 179 LEU A C 1
ATOM 1492 O O . LEU A 1 179 ? 7.649 8.205 1.403 1.00 96.50 179 LEU A O 1
ATOM 1496 N N . ARG A 1 180 ? 8.903 6.545 0.580 1.00 96.00 180 ARG A N 1
ATOM 1497 C CA . ARG A 1 180 ? 10.201 7.140 0.948 1.00 96.00 180 ARG A CA 1
ATOM 1498 C C . ARG A 1 180 ? 10.837 7.983 -0.162 1.00 96.00 180 ARG A C 1
ATOM 1500 O O . ARG A 1 180 ? 11.991 8.367 -0.002 1.00 96.00 180 ARG A O 1
ATOM 1507 N N . GLY A 1 181 ? 10.133 8.267 -1.260 1.00 95.50 181 GLY A N 1
ATOM 1508 C CA . GLY A 1 181 ? 10.664 9.104 -2.343 1.00 95.50 181 GLY A CA 1
ATOM 1509 C C . GLY A 1 181 ? 11.817 8.449 -3.108 1.00 95.50 181 GLY A C 1
ATOM 1510 O O . GLY A 1 181 ? 12.872 9.049 -3.283 1.00 95.50 181 GLY A O 1
ATOM 1511 N N . ASN A 1 182 ? 11.629 7.194 -3.516 1.00 96.50 182 ASN A N 1
ATOM 1512 C CA . ASN A 1 182 ? 12.582 6.360 -4.250 1.00 96.50 182 ASN A CA 1
ATOM 1513 C C . ASN A 1 182 ? 13.949 6.199 -3.571 1.00 96.50 182 ASN A C 1
ATOM 1515 O O . ASN A 1 182 ? 14.988 6.101 -4.221 1.00 96.50 182 ASN A O 1
ATOM 1519 N N . ARG A 1 183 ? 13.962 6.161 -2.237 1.00 94.06 183 ARG A N 1
ATOM 1520 C CA . ARG A 1 183 ? 15.192 6.009 -1.459 1.00 94.06 183 ARG A CA 1
ATOM 1521 C C . ARG A 1 183 ? 15.578 4.547 -1.330 1.00 94.06 183 ARG A C 1
ATOM 1523 O O . ARG A 1 183 ? 14.774 3.694 -0.953 1.00 94.06 183 ARG A O 1
ATOM 1530 N N . LYS A 1 184 ? 16.866 4.281 -1.528 1.00 92.69 184 LYS A N 1
ATOM 1531 C CA . LYS A 1 184 ? 17.493 2.988 -1.257 1.00 92.69 184 LYS A CA 1
ATOM 1532 C C . LYS A 1 184 ? 17.164 2.485 0.161 1.00 92.69 184 LYS A C 1
ATOM 1534 O O . LYS A 1 184 ? 17.265 3.207 1.160 1.00 92.69 184 LYS A O 1
ATOM 1539 N N . GLY A 1 185 ? 16.719 1.233 0.238 1.00 85.69 185 GLY A N 1
ATOM 1540 C CA . GLY A 1 185 ? 16.499 0.516 1.492 1.00 85.69 185 GLY A CA 1
ATOM 1541 C C . GLY A 1 185 ? 17.798 -0.048 2.072 1.00 85.69 185 GLY A C 1
ATOM 1542 O O . GLY A 1 185 ? 18.820 -0.141 1.389 1.00 85.69 185 GLY A O 1
ATOM 1543 N N . MET A 1 186 ? 17.757 -0.471 3.336 1.00 81.50 186 MET A N 1
ATOM 1544 C CA . MET A 1 186 ? 18.886 -1.161 3.963 1.00 81.50 186 MET A CA 1
ATOM 1545 C C . MET A 1 186 ? 19.191 -2.466 3.209 1.00 81.50 186 MET A C 1
ATOM 1547 O O . MET A 1 186 ? 18.317 -3.315 3.048 1.00 81.50 186 MET A O 1
ATOM 1551 N N . GLY A 1 187 ? 20.430 -2.620 2.736 1.00 81.31 187 GLY A N 1
ATOM 1552 C CA . GLY A 1 187 ? 20.876 -3.805 1.994 1.00 81.31 187 GLY A CA 1
ATOM 1553 C C . GLY A 1 187 ? 20.477 -3.849 0.514 1.00 81.31 187 GLY A C 1
ATOM 1554 O O . GLY A 1 187 ? 20.813 -4.817 -0.163 1.00 81.31 187 GLY A O 1
ATOM 1555 N N . MET A 1 188 ? 19.796 -2.826 -0.013 1.00 86.88 188 MET A N 1
ATOM 1556 C CA . MET A 1 188 ? 19.594 -2.688 -1.459 1.00 86.88 188 MET A CA 1
ATOM 1557 C C . MET A 1 188 ? 20.863 -2.126 -2.106 1.00 86.88 188 MET A C 1
ATOM 1559 O O . MET A 1 188 ? 21.577 -1.349 -1.482 1.00 86.88 188 MET A O 1
ATOM 1563 N N . LEU A 1 189 ? 21.177 -2.493 -3.347 1.00 87.88 189 LEU A N 1
ATOM 1564 C CA . LEU A 1 189 ? 22.292 -1.872 -4.077 1.00 87.88 189 LEU A CA 1
ATOM 1565 C C . LEU A 1 189 ? 21.848 -0.585 -4.777 1.00 87.88 189 LEU A C 1
ATOM 1567 O O . LEU A 1 189 ? 22.579 0.401 -4.717 1.00 87.88 189 LEU A O 1
ATOM 1571 N N . TRP A 1 190 ? 20.620 -0.584 -5.290 1.00 90.50 190 TRP A N 1
ATOM 1572 C CA . TRP A 1 190 ? 20.032 0.451 -6.140 1.00 90.50 190 TRP A CA 1
ATOM 1573 C C . TRP A 1 190 ? 18.724 0.977 -5.538 1.00 90.50 190 TRP A C 1
ATOM 1575 O O . TRP A 1 190 ? 18.178 0.388 -4.598 1.00 90.50 190 TRP A O 1
ATOM 1585 N N . GLU A 1 191 ? 18.212 2.074 -6.079 1.00 93.31 191 GLU A N 1
ATOM 1586 C CA . GLU A 1 191 ? 16.862 2.557 -5.818 1.00 93.31 191 GLU A CA 1
ATOM 1587 C C . GLU A 1 191 ? 15.801 1.565 -6.336 1.00 93.31 191 GLU A C 1
ATOM 1589 O O . GLU A 1 191 ? 16.054 0.822 -7.288 1.00 93.31 191 GLU A O 1
ATOM 1594 N N . PRO A 1 192 ? 14.597 1.529 -5.733 1.00 93.12 192 PRO A N 1
ATOM 1595 C CA . PRO A 1 192 ? 13.502 0.689 -6.222 1.00 93.12 192 PRO A CA 1
ATOM 1596 C C . PRO A 1 192 ? 13.080 0.969 -7.671 1.00 93.12 192 PRO A C 1
ATOM 1598 O O . PRO A 1 192 ? 12.682 0.034 -8.366 1.00 93.12 192 PRO A O 1
ATOM 1601 N N . PHE A 1 193 ? 13.143 2.228 -8.112 1.00 94.50 193 PHE A N 1
ATOM 1602 C CA . PHE A 1 193 ? 12.749 2.668 -9.450 1.00 94.50 193 PHE A CA 1
ATOM 1603 C C . PHE A 1 193 ? 13.941 3.282 -10.189 1.00 94.50 193 PHE A C 1
ATOM 1605 O O . PHE A 1 193 ? 14.574 4.218 -9.696 1.00 94.50 193 PHE A O 1
ATOM 1612 N N . GLY A 1 194 ? 14.238 2.757 -11.379 1.00 92.38 194 GLY A N 1
ATOM 1613 C CA . GLY A 1 194 ? 15.261 3.305 -12.273 1.00 92.38 194 GLY A CA 1
ATOM 1614 C C . GLY A 1 194 ? 14.773 4.542 -13.032 1.00 92.38 194 GLY A C 1
ATOM 1615 O O . GLY A 1 194 ? 13.592 4.865 -12.999 1.00 92.38 194 GLY A O 1
ATOM 1616 N N . LYS A 1 195 ? 15.678 5.209 -13.760 1.00 91.69 195 LYS A N 1
ATOM 1617 C CA . LYS A 1 195 ? 15.419 6.488 -14.461 1.00 91.69 195 LYS A CA 1
ATOM 1618 C C . LYS A 1 195 ? 14.249 6.456 -15.454 1.00 91.69 195 LYS A C 1
ATOM 1620 O O . LYS A 1 195 ? 13.568 7.459 -15.610 1.00 91.69 195 LYS A O 1
ATOM 1625 N N . GLU A 1 196 ? 14.012 5.304 -16.075 1.00 90.94 196 GLU A N 1
ATOM 1626 C CA . GLU A 1 196 ? 12.959 5.101 -17.081 1.00 90.94 196 GLU A CA 1
ATOM 1627 C C . GLU A 1 196 ? 11.685 4.457 -16.496 1.00 90.94 196 GLU A C 1
ATOM 1629 O O . GLU A 1 196 ? 10.784 4.047 -17.232 1.00 90.94 196 GLU A O 1
ATOM 1634 N N . ASP A 1 197 ? 11.599 4.296 -15.171 1.00 92.00 197 ASP A N 1
ATOM 1635 C CA . ASP A 1 197 ? 10.448 3.659 -14.535 1.00 92.00 197 ASP A CA 1
ATOM 1636 C C . ASP A 1 197 ? 9.230 4.594 -14.553 1.00 92.00 197 ASP A C 1
ATOM 1638 O O . ASP A 1 197 ? 9.244 5.698 -14.005 1.00 92.00 197 ASP A O 1
ATOM 1642 N N . ARG A 1 198 ? 8.130 4.115 -15.145 1.00 90.06 198 ARG A N 1
ATOM 1643 C CA . ARG A 1 198 ? 6.870 4.863 -15.291 1.00 90.06 198 ARG A CA 1
ATOM 1644 C C . ARG A 1 198 ? 6.221 5.253 -13.962 1.00 90.06 198 ARG A C 1
ATOM 1646 O O . ARG A 1 198 ? 5.341 6.106 -13.952 1.00 90.06 198 ARG A O 1
ATOM 1653 N N . ARG A 1 199 ? 6.641 4.649 -12.848 1.00 94.25 199 ARG A N 1
ATOM 1654 C CA . ARG A 1 199 ? 6.136 4.946 -11.501 1.00 94.25 199 ARG A CA 1
ATOM 1655 C C . ARG A 1 199 ? 6.868 6.114 -10.836 1.00 94.25 199 ARG A C 1
ATOM 1657 O O . ARG A 1 199 ? 6.397 6.587 -9.806 1.00 94.25 199 ARG A O 1
ATOM 1664 N N . LEU A 1 200 ? 7.974 6.610 -11.404 1.00 94.38 200 LEU A N 1
ATOM 1665 C CA . LEU A 1 200 ? 8.722 7.750 -10.855 1.00 94.38 200 LEU A CA 1
ATOM 1666 C C . LEU A 1 200 ? 7.878 9.018 -10.636 1.00 94.38 200 LEU A C 1
ATOM 1668 O O . LEU A 1 200 ? 8.041 9.635 -9.587 1.00 94.38 200 LEU A O 1
ATOM 1672 N N . PRO A 1 201 ? 6.950 9.415 -11.529 1.00 94.00 201 PRO A N 1
ATOM 1673 C CA . PRO A 1 201 ? 6.102 10.586 -11.288 1.00 94.00 201 PRO A CA 1
ATOM 1674 C C . PRO A 1 201 ? 5.167 10.444 -10.074 1.00 94.00 201 PRO A C 1
ATOM 1676 O O . PRO A 1 201 ? 4.644 11.438 -9.578 1.00 94.00 201 PRO A O 1
ATOM 1679 N N . LEU A 1 202 ? 4.950 9.218 -9.587 1.00 95.25 202 LEU A N 1
ATOM 1680 C CA . LEU A 1 202 ? 4.022 8.913 -8.496 1.00 95.25 202 LEU A CA 1
ATOM 1681 C C . LEU A 1 202 ? 4.672 8.987 -7.110 1.00 95.25 202 LEU A C 1
ATOM 1683 O O . LEU A 1 202 ? 3.970 8.872 -6.103 1.00 95.25 202 LEU A O 1
ATOM 1687 N N . ILE A 1 203 ? 5.995 9.152 -7.040 1.00 95.69 203 ILE A N 1
ATOM 1688 C CA . ILE A 1 203 ? 6.724 9.172 -5.772 1.00 95.69 203 ILE A CA 1
ATOM 1689 C C . ILE A 1 203 ? 6.269 10.342 -4.897 1.00 95.69 203 ILE A C 1
ATOM 1691 O O . ILE A 1 203 ? 5.930 11.426 -5.381 1.00 95.69 203 ILE A O 1
ATOM 1695 N N . ILE A 1 204 ? 6.308 10.138 -3.585 1.00 94.56 204 ILE A N 1
ATOM 1696 C CA . ILE A 1 204 ? 6.183 11.240 -2.636 1.00 94.56 204 ILE A CA 1
ATOM 1697 C C . ILE A 1 204 ? 7.532 11.943 -2.611 1.00 94.56 204 ILE A C 1
ATOM 1699 O O . ILE A 1 204 ? 8.530 11.370 -2.165 1.00 94.56 204 ILE A O 1
ATOM 1703 N N . LYS A 1 205 ? 7.577 13.165 -3.148 1.00 91.50 205 LYS A N 1
ATOM 1704 C CA . LYS A 1 205 ? 8.803 13.963 -3.196 1.00 91.50 205 LYS A CA 1
ATOM 1705 C C . LYS A 1 205 ? 9.364 14.117 -1.780 1.00 91.50 205 LYS A C 1
ATOM 1707 O O . LYS A 1 205 ? 8.608 14.346 -0.845 1.00 91.50 205 LYS A O 1
ATOM 1712 N N . ASP A 1 206 ? 10.671 13.916 -1.632 1.00 90.00 206 ASP A N 1
ATOM 1713 C CA . ASP A 1 206 ? 11.401 13.933 -0.352 1.00 90.00 206 ASP A CA 1
ATOM 1714 C C . ASP A 1 206 ? 10.981 12.859 0.680 1.00 90.00 206 ASP A C 1
ATOM 1716 O O . ASP A 1 206 ? 11.628 12.716 1.724 1.00 90.00 206 ASP A O 1
ATOM 1720 N N . GLY A 1 207 ? 9.994 12.024 0.341 1.00 91.88 207 GLY A N 1
ATOM 1721 C 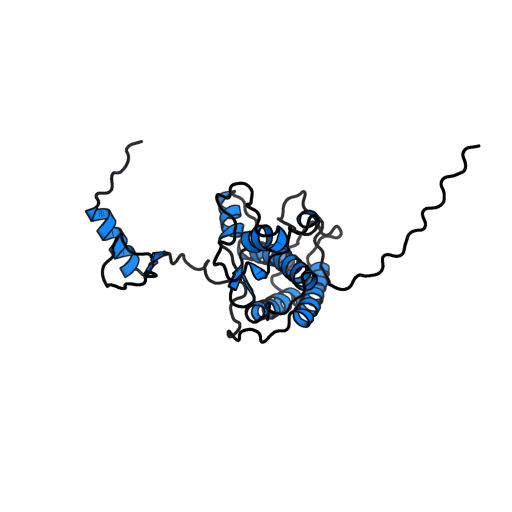CA . GLY A 1 207 ? 9.440 10.968 1.181 1.00 91.88 207 GLY A CA 1
ATOM 1722 C C . GLY A 1 207 ? 8.602 11.489 2.350 1.00 91.88 207 GLY A C 1
ATOM 1723 O O . GLY A 1 207 ? 8.818 12.583 2.859 1.00 91.88 207 GLY A O 1
ATOM 1724 N N . GLU A 1 208 ? 7.668 10.665 2.818 1.00 94.12 208 GLU A N 1
ATOM 1725 C CA . GLU A 1 208 ? 6.861 10.958 4.003 1.00 94.12 208 GLU A CA 1
ATOM 1726 C C . GLU A 1 208 ? 7.673 10.662 5.281 1.00 94.12 208 GLU A C 1
ATOM 1728 O O . GLU A 1 208 ? 7.962 9.490 5.557 1.00 94.12 208 GLU A O 1
ATOM 1733 N N . PRO A 1 209 ? 8.062 11.673 6.082 1.00 91.31 209 PRO A N 1
ATOM 1734 C CA . PRO A 1 209 ? 8.885 11.465 7.276 1.00 91.31 209 PRO A CA 1
ATOM 1735 C C . PRO A 1 209 ? 8.213 10.572 8.328 1.00 91.31 209 PRO A C 1
ATOM 1737 O O . PRO A 1 209 ? 8.905 9.844 9.042 1.00 91.31 209 PRO A O 1
ATOM 1740 N N . LEU A 1 210 ? 6.878 10.568 8.411 1.00 91.19 210 LEU A N 1
ATOM 1741 C CA . LEU A 1 210 ? 6.124 9.788 9.395 1.00 91.19 210 LEU A CA 1
ATOM 1742 C C . LEU A 1 210 ? 5.752 8.383 8.905 1.00 91.19 210 LEU A C 1
ATOM 1744 O O . LEU A 1 210 ? 5.058 7.652 9.612 1.00 91.19 210 LEU A O 1
ATOM 1748 N N . VAL A 1 211 ? 6.241 7.953 7.735 1.00 91.44 211 VAL A N 1
ATOM 1749 C CA . VAL A 1 211 ? 5.879 6.658 7.131 1.00 91.44 211 VAL A CA 1
ATOM 1750 C C . VAL A 1 211 ? 6.118 5.475 8.075 1.00 91.44 211 VAL A C 1
ATOM 1752 O O . VAL A 1 211 ? 5.298 4.565 8.145 1.00 91.44 211 VAL A O 1
ATOM 1755 N N . HIS A 1 212 ? 7.196 5.500 8.861 1.00 88.25 212 HIS A N 1
ATOM 1756 C CA . HIS A 1 212 ? 7.534 4.431 9.807 1.00 88.25 212 HIS A CA 1
ATOM 1757 C C . HIS A 1 212 ? 6.538 4.298 10.967 1.00 88.25 212 HIS A C 1
ATOM 1759 O O . HIS A 1 212 ? 6.431 3.225 11.553 1.00 88.25 212 HIS A O 1
ATOM 1765 N N . LEU A 1 213 ? 5.811 5.372 11.286 1.00 89.12 213 LEU A N 1
ATOM 1766 C CA . LEU A 1 213 ? 4.737 5.372 12.280 1.00 89.12 213 LEU A CA 1
ATOM 1767 C C . LEU A 1 213 ? 3.392 4.964 11.672 1.00 89.12 213 LEU A C 1
ATOM 1769 O O . LEU A 1 213 ? 2.424 4.767 12.405 1.00 89.12 213 LEU A O 1
ATOM 1773 N N . ALA A 1 214 ? 3.320 4.883 10.344 1.00 90.19 214 ALA A N 1
ATOM 1774 C CA . ALA A 1 214 ? 2.094 4.605 9.619 1.00 90.19 214 ALA A CA 1
ATOM 1775 C C . ALA A 1 214 ? 2.011 3.171 9.078 1.00 90.19 214 ALA A C 1
ATOM 1777 O O . ALA A 1 214 ? 0.920 2.622 8.914 1.00 90.19 214 ALA A O 1
ATOM 1778 N N . ILE A 1 215 ? 3.159 2.556 8.799 1.00 88.12 215 ILE A N 1
ATOM 1779 C CA . ILE A 1 215 ? 3.222 1.202 8.251 1.00 88.12 215 ILE A CA 1
ATOM 1780 C C . ILE A 1 215 ? 3.413 0.146 9.338 1.00 88.12 215 ILE A C 1
ATOM 1782 O O . ILE A 1 215 ? 4.144 0.342 10.311 1.00 88.12 215 ILE A O 1
ATOM 1786 N N . ASN A 1 216 ? 2.826 -1.024 9.114 1.00 81.06 216 ASN A N 1
ATOM 1787 C CA . ASN A 1 216 ? 3.023 -2.197 9.950 1.00 81.06 216 ASN A CA 1
ATOM 1788 C C . ASN A 1 216 ? 3.760 -3.296 9.169 1.00 81.06 216 ASN A C 1
ATOM 1790 O O . ASN A 1 216 ? 3.353 -3.686 8.077 1.00 81.06 216 ASN A O 1
ATOM 1794 N N . ASN A 1 217 ? 4.873 -3.782 9.723 1.00 73.00 217 ASN A N 1
ATOM 1795 C CA . ASN A 1 217 ? 5.680 -4.861 9.148 1.00 73.00 217 ASN A CA 1
ATOM 1796 C C . ASN A 1 217 ? 5.649 -6.160 9.978 1.00 73.00 217 ASN A C 1
ATOM 1798 O O . ASN A 1 217 ? 6.563 -6.978 9.846 1.00 73.00 217 ASN A O 1
ATOM 1802 N N . TYR A 1 218 ? 4.634 -6.323 10.835 1.00 67.38 218 TYR A N 1
ATOM 1803 C CA . TYR A 1 218 ? 4.446 -7.454 11.749 1.00 67.38 218 TYR A CA 1
ATOM 1804 C C . TYR A 1 218 ? 5.630 -7.704 12.700 1.00 67.38 218 TYR A C 1
ATOM 1806 O O . TYR A 1 218 ? 5.900 -8.834 13.103 1.00 67.38 218 TYR A O 1
ATOM 1814 N N . SER A 1 219 ? 6.360 -6.646 13.065 1.00 66.88 219 SER A N 1
ATOM 1815 C CA . SER A 1 219 ? 7.340 -6.676 14.155 1.00 66.88 219 SER A CA 1
ATOM 1816 C C . SER A 1 219 ? 6.665 -6.294 15.480 1.00 66.88 219 SER A C 1
ATOM 1818 O O . SER A 1 219 ? 5.821 -5.403 15.480 1.00 66.88 219 SER A O 1
ATOM 1820 N N . PRO A 1 220 ? 7.067 -6.862 16.633 1.00 59.16 220 PRO A N 1
ATOM 1821 C CA . PRO A 1 220 ? 6.518 -6.499 17.948 1.00 59.16 220 PRO A CA 1
ATOM 1822 C C . PRO A 1 220 ? 6.583 -4.999 18.288 1.00 59.16 220 PRO A C 1
ATOM 1824 O O . PRO A 1 220 ? 5.869 -4.523 19.165 1.00 59.16 220 PRO A O 1
ATOM 1827 N N . PHE A 1 221 ? 7.444 -4.250 17.594 1.00 67.00 221 PHE A N 1
ATOM 1828 C CA . PHE A 1 221 ? 7.675 -2.818 17.796 1.00 67.00 221 PHE A CA 1
ATOM 1829 C C . PHE A 1 221 ? 6.976 -1.926 16.757 1.00 67.00 221 PHE A C 1
ATOM 1831 O O . PHE A 1 221 ? 7.285 -0.739 16.662 1.00 67.00 221 PHE A O 1
ATOM 1838 N N . THR A 1 222 ? 6.078 -2.472 15.933 1.00 69.56 222 THR A N 1
ATOM 1839 C CA . THR A 1 222 ? 5.364 -1.681 14.921 1.00 69.56 222 THR A CA 1
ATOM 1840 C C . THR A 1 222 ? 4.305 -0.782 15.529 1.00 69.56 222 THR A C 1
ATOM 1842 O O . THR A 1 222 ? 3.679 -1.115 16.536 1.00 69.56 222 THR A O 1
ATOM 1845 N N . ALA A 1 223 ? 4.057 0.341 14.859 1.00 78.19 223 ALA A N 1
ATOM 1846 C CA . ALA A 1 223 ? 2.955 1.219 15.198 1.00 78.19 223 ALA A CA 1
ATOM 1847 C C . ALA A 1 223 ? 1.589 0.507 15.065 1.00 78.19 223 ALA A C 1
ATOM 1849 O O . ALA A 1 223 ? 1.448 -0.425 14.261 1.00 78.19 223 ALA A O 1
ATOM 1850 N N . PRO A 1 224 ? 0.571 0.953 15.828 1.00 85.19 224 PRO A N 1
ATOM 1851 C CA . PRO A 1 224 ? -0.797 0.477 15.669 1.00 85.19 224 PRO A CA 1
ATOM 1852 C C . PRO A 1 224 ? -1.302 0.679 14.239 1.00 85.19 224 PRO A C 1
ATOM 1854 O O . PRO A 1 224 ? -1.109 1.752 13.661 1.00 85.19 224 PRO A O 1
ATOM 1857 N N . ILE A 1 225 ? -1.987 -0.324 13.694 1.00 87.75 225 ILE A N 1
ATOM 1858 C CA . ILE A 1 225 ? -2.565 -0.274 12.352 1.00 87.75 225 ILE A CA 1
ATOM 1859 C C . ILE A 1 225 ? -3.746 0.705 12.340 1.00 87.75 225 ILE A C 1
ATOM 1861 O O . ILE A 1 225 ? -4.597 0.709 13.234 1.00 87.75 225 ILE A O 1
ATOM 1865 N N . ARG A 1 226 ? -3.786 1.572 11.325 1.00 90.88 226 ARG A N 1
ATOM 1866 C CA . ARG A 1 226 ? -4.813 2.606 11.142 1.00 90.88 226 ARG A CA 1
ATOM 1867 C C . ARG A 1 226 ? -5.208 2.704 9.675 1.00 90.88 226 ARG A C 1
ATOM 1869 O O . ARG A 1 226 ? -4.453 2.297 8.795 1.00 90.88 226 ARG A O 1
ATOM 1876 N N . THR A 1 227 ? -6.374 3.293 9.430 1.00 93.25 227 THR A N 1
ATOM 1877 C CA . THR A 1 227 ? -6.766 3.751 8.097 1.00 93.25 227 THR A CA 1
ATOM 1878 C C . THR A 1 227 ? -6.407 5.217 7.900 1.00 93.25 227 THR A C 1
ATOM 1880 O O . THR A 1 227 ? -6.568 6.025 8.818 1.00 93.25 227 THR A O 1
ATOM 1883 N N . TYR A 1 228 ? -6.012 5.571 6.686 1.00 93.56 228 TYR A N 1
ATOM 1884 C CA . TYR A 1 228 ? -5.607 6.917 6.294 1.00 93.56 228 TYR A CA 1
ATOM 1885 C C . TYR A 1 228 ? -6.644 7.534 5.358 1.00 93.56 228 TYR A C 1
ATOM 1887 O O . TYR A 1 228 ? -7.232 6.846 4.523 1.00 93.56 228 TYR A O 1
ATOM 1895 N N . SER A 1 229 ? -6.884 8.835 5.502 1.00 91.69 229 SER A N 1
ATOM 1896 C CA . SER A 1 229 ? -7.788 9.601 4.645 1.00 91.69 229 SER A CA 1
ATOM 1897 C C . SER A 1 229 ? -7.193 10.948 4.290 1.00 91.69 229 SER A C 1
ATOM 1899 O O . SER A 1 229 ? -6.423 11.499 5.066 1.00 91.69 229 SER A O 1
ATOM 1901 N N . ILE A 1 230 ? -7.633 11.497 3.160 1.00 88.88 230 ILE A N 1
ATOM 1902 C CA . ILE A 1 230 ? -7.264 12.846 2.708 1.00 88.88 230 ILE A CA 1
ATOM 1903 C C . ILE A 1 230 ? -7.933 13.916 3.589 1.00 88.88 230 ILE A C 1
ATOM 1905 O O . ILE A 1 230 ? -7.396 14.995 3.799 1.00 88.88 230 ILE A O 1
ATOM 1909 N N . GLN A 1 231 ? -9.113 13.608 4.139 1.00 77.69 231 GLN A N 1
ATOM 1910 C CA . GLN A 1 231 ? -9.840 14.517 5.020 1.00 77.69 231 GLN A CA 1
ATOM 1911 C C . GLN A 1 231 ? -9.078 14.720 6.335 1.00 77.69 231 GLN A C 1
ATOM 1913 O O . GLN A 1 231 ? -8.906 13.780 7.118 1.00 77.69 231 GLN A O 1
ATOM 1918 N N . VAL A 1 232 ? -8.683 15.963 6.602 1.00 65.94 232 VAL A N 1
ATOM 1919 C CA . VAL A 1 232 ? -8.170 16.381 7.906 1.00 65.94 232 VAL A CA 1
ATOM 1920 C C . VAL A 1 232 ? -9.362 16.505 8.852 1.00 65.94 232 VAL A C 1
ATOM 1922 O O . VAL A 1 232 ? -10.159 17.436 8.744 1.00 65.94 232 VAL A O 1
ATOM 1925 N N . LYS A 1 233 ? -9.509 15.569 9.795 1.00 58.25 233 LYS A N 1
ATOM 1926 C CA . LYS A 1 233 ? -10.385 15.815 10.946 1.00 58.25 233 LYS A CA 1
ATOM 1927 C C . LYS A 1 233 ? -9.722 16.902 11.781 1.00 58.25 233 LYS A C 1
ATOM 1929 O O . LYS A 1 233 ? -8.599 16.708 12.241 1.00 58.25 233 LYS A O 1
ATOM 1934 N N . SER A 1 234 ? -10.401 18.033 11.965 1.00 48.12 234 SER A N 1
ATOM 1935 C CA . SER A 1 234 ? -9.960 19.077 12.888 1.00 48.12 234 SER A CA 1
ATOM 1936 C C . SER A 1 234 ? -9.692 18.442 14.251 1.00 48.12 234 SER A C 1
ATOM 1938 O O . SER A 1 234 ? -10.606 17.893 14.871 1.00 48.12 234 SER A O 1
ATOM 1940 N N . ILE A 1 235 ? -8.439 18.470 14.697 1.00 53.19 235 ILE A N 1
ATOM 1941 C CA . ILE A 1 235 ? -8.091 18.052 16.051 1.00 53.19 235 ILE A CA 1
ATOM 1942 C C . ILE A 1 235 ? -8.678 19.128 16.969 1.00 53.19 235 ILE A C 1
ATOM 1944 O O . ILE A 1 235 ? -8.317 20.294 16.796 1.00 53.19 235 ILE A O 1
ATOM 1948 N N . PRO A 1 236 ? -9.582 18.801 17.910 1.00 51.44 236 PRO A N 1
ATOM 1949 C CA . PRO A 1 236 ? -9.988 19.777 18.905 1.00 51.44 236 PRO A CA 1
ATOM 1950 C C . PRO A 1 236 ? -8.736 20.184 19.679 1.00 51.44 236 PRO A C 1
ATOM 1952 O O . PRO A 1 236 ? -8.072 19.347 20.296 1.00 51.44 236 PRO A O 1
ATOM 1955 N N . THR A 1 237 ? -8.373 21.460 19.585 1.00 47.12 237 THR A N 1
ATOM 1956 C CA . THR A 1 237 ? -7.256 22.046 20.315 1.00 47.12 237 THR A CA 1
ATOM 1957 C C . THR A 1 237 ? -7.530 21.827 21.797 1.00 47.12 237 THR A C 1
ATOM 1959 O O . THR A 1 237 ? -8.423 22.454 22.363 1.00 47.12 237 THR A O 1
ATOM 1962 N N . LYS A 1 238 ? -6.795 20.915 22.443 1.00 56.72 238 LYS A N 1
ATOM 1963 C CA . LYS A 1 238 ? -6.747 20.917 23.904 1.00 56.72 238 LYS A CA 1
ATOM 1964 C C . LYS A 1 238 ? -6.094 22.237 24.296 1.00 56.72 238 LYS A C 1
ATOM 1966 O O . LYS A 1 238 ? -4.917 22.443 24.005 1.00 56.72 238 LYS A O 1
ATOM 1971 N N . GLN A 1 239 ? -6.872 23.138 24.892 1.00 48.94 239 GLN A N 1
ATOM 1972 C CA . GLN A 1 239 ? -6.325 24.252 25.654 1.00 48.94 239 GLN A CA 1
ATOM 1973 C C . GLN A 1 239 ? -5.427 23.626 26.719 1.00 48.94 239 GLN A C 1
ATOM 1975 O O . GLN A 1 239 ? -5.895 22.879 27.574 1.00 48.94 239 GLN A O 1
ATOM 1980 N N . PHE A 1 240 ? -4.122 23.835 26.592 1.00 55.19 240 PHE A N 1
ATOM 1981 C CA . PHE A 1 240 ? -3.228 23.589 27.705 1.00 55.19 240 PHE A CA 1
ATOM 1982 C C . PHE A 1 240 ? -3.515 24.699 28.710 1.00 55.19 240 PHE A C 1
ATOM 1984 O O . PHE A 1 240 ? -3.349 25.875 28.376 1.00 55.19 240 PHE A O 1
ATOM 1991 N N . ASP A 1 241 ? -4.007 24.327 29.891 1.00 68.00 241 ASP A N 1
ATOM 1992 C CA . ASP A 1 241 ? -4.144 25.261 31.003 1.00 68.00 241 ASP A CA 1
ATOM 1993 C C . ASP A 1 241 ? -2.799 25.960 31.215 1.00 68.00 241 ASP A C 1
ATOM 1995 O O . ASP A 1 241 ? -1.737 25.329 31.140 1.00 68.00 241 ASP A O 1
ATOM 1999 N N . GLN A 1 242 ? -2.840 27.281 31.405 1.00 62.66 242 GLN A N 1
ATOM 2000 C CA . GLN A 1 242 ? -1.627 28.052 31.646 1.00 62.66 242 GLN A CA 1
ATOM 2001 C C . GLN A 1 242 ? -0.871 27.441 32.832 1.00 62.66 242 GLN A C 1
ATOM 2003 O O . GLN A 1 242 ? -1.503 27.091 33.834 1.00 62.66 242 GLN A O 1
ATOM 2008 N N . PRO A 1 243 ? 0.464 27.293 32.744 1.00 61.16 243 PRO A N 1
ATOM 2009 C CA . PRO A 1 243 ? 1.230 26.828 33.887 1.00 61.16 243 PRO A CA 1
ATOM 2010 C C . PRO A 1 243 ? 0.964 27.772 35.070 1.00 61.16 243 PRO A C 1
ATOM 2012 O O . PRO A 1 243 ? 0.894 28.989 34.860 1.00 61.16 243 PRO A O 1
ATOM 2015 N N . PRO A 1 244 ? 0.786 27.242 36.294 1.00 61.66 244 PRO A N 1
ATOM 2016 C CA . PRO A 1 244 ? 0.530 28.073 37.458 1.00 61.66 244 PRO A CA 1
ATOM 2017 C C . PRO A 1 244 ? 1.648 29.106 37.598 1.00 61.66 244 PRO A C 1
ATOM 2019 O O . PRO A 1 244 ? 2.831 28.778 37.479 1.00 61.66 244 PRO A O 1
ATOM 2022 N N . SER A 1 245 ? 1.258 30.362 37.820 1.00 67.31 245 SER A N 1
ATOM 2023 C CA . SER A 1 245 ? 2.188 31.449 38.098 1.00 67.31 245 SER A CA 1
ATOM 2024 C C . SER A 1 245 ? 3.054 31.057 39.289 1.00 67.31 245 SER A C 1
ATOM 2026 O O . SER A 1 245 ? 2.532 30.813 40.376 1.00 67.31 245 SER A O 1
ATOM 2028 N N . LEU A 1 246 ? 4.365 30.978 39.074 1.00 59.94 246 LEU A N 1
ATOM 2029 C CA . LEU A 1 246 ? 5.333 30.840 40.154 1.00 59.94 246 LEU A CA 1
ATOM 2030 C C . LEU A 1 246 ? 5.234 32.106 41.019 1.00 59.94 246 LEU A C 1
ATOM 2032 O O . LEU A 1 246 ? 5.620 33.185 40.569 1.00 59.94 246 LEU A O 1
ATOM 2036 N N . CYS A 1 247 ? 4.644 31.967 42.207 1.00 60.22 247 CYS A N 1
ATOM 2037 C CA . CYS A 1 247 ? 4.759 32.931 43.300 1.00 60.22 247 CYS A CA 1
ATOM 2038 C C . CYS A 1 247 ? 6.022 32.642 44.109 1.00 60.22 247 CYS A C 1
ATOM 2040 O O . CYS A 1 247 ? 6.333 31.442 44.295 1.00 60.22 247 CYS A O 1
#

Secondary structure (DSSP, 8-state):
-------HHHHHHHHHHHHHTTSEEE-SSS--SS--TTS-EEE--TTSSS-TT--SPP-TT-EEHHHHHHHHHHHHHHHHHHHB-TTS--B-GGGSTT-HHHHHHHHHHHGGGGEE-TT--HHHHHHHHHHHHHHHHHHHHHHH-S--SHHHHHHHHHH-EEEETTEEEEHHIIIIIIITTSPPPTT-SS-SS-TT-TTGGGS-TT--TTHHHH---S-TTPPPP----SS--------PPPPPP--

Sequence (247 aa):
MKENKVKHADAMKMGQEFIDKHFALQTSREHGPAFSVDRYYQLIEEDHTIPLNHGAKHRPNTVQIHHFNETLREVVQKLYDEILSEDKRLVYLDRLEDNKEYRKYLNLIKNAANLDLGNTTSDERLALFLNIFNMMMVHITYVFGIPTTIWHKKKILYFTYYMIGGHLYSTNSIFNGILRGNRKGMGMLWEPFGKEDRRLPLIIKDGEPLVHLAINNYSPFTAPIRTYSIQVKSIPTKQFDQPPSLC

Mean predicted aligned error: 11.87 Å

Radius of gyration: 22.39 Å; Cα contacts (8 Å, |Δi|>4): 311; chains: 1; bounding box: 53×62×75 Å